Protein AF-0000000086707849 (afdb_homodimer)

Nearest PDB structures (foldseek):
  4z04-assembly1_A-2  TM=9.337E-01  e=4.305E-17  Brucella abortus 2308
  3ct8-assembly1_A-2  TM=7.618E-01  e=1.301E-07  Halalkalibacterium halodurans C-125
  3hnq-assembly1_A  TM=7.074E-01  e=3.081E-06  Salmonella enterica subsp. enterica serovar Typhimurium
  1ecs-assembly1_B  TM=6.605E-01  e=6.687E-06  Klebsiella pneumoniae
  1ewj-assembly3_F  TM=6.550E-01  e=1.196E-05  Klebsiella pneumoniae

Sequence (244 aa):
MFDHVEIRTAHFSASRHFYETVLRPLRIEPKWANEQEAGFGKMNGDKVAFLIAHDEAAPSGPCHLAFRAAHQSEVDAFYRAGIQAGFRCNGKPGLRKHYSPNYYAAFLFDPDGNNIEAVVYLMFDHVEIRTAHFSASRHFYETVLRPLRIEPKWANEQEAGFGKMNGDKVAFLIAHDEAAPSGPCHLAFRAAHQSEVDAFYRAGIQAGFRCNGKPGLRKHYSPNYYAAFLFDPDGNNIEAVVYL

Organism: NCBI:txid218936

Structure (mmCIF, N/CA/C/O backbone):
data_AF-0000000086707849-model_v1
#
loop_
_entity.id
_entity.type
_entity.pdbx_description
1 polymer 'VOC family protein'
#
loop_
_atom_site.group_PDB
_atom_site.id
_atom_site.type_symbol
_atom_site.label_atom_id
_atom_site.label_alt_id
_atom_site.label_comp_id
_atom_site.label_asym_id
_atom_site.label_entity_id
_atom_site.label_seq_id
_atom_site.pdbx_PDB_ins_code
_atom_site.Cartn_x
_atom_site.Cartn_y
_atom_site.Cartn_z
_atom_site.occupancy
_atom_site.B_iso_or_equiv
_atom_site.auth_seq_id
_atom_site.auth_comp_id
_atom_site.auth_asym_id
_atom_site.auth_atom_id
_atom_site.pdbx_PDB_model_num
ATOM 1 N N . MET A 1 1 ? -7.172 6.242 -4.594 1 94.38 1 MET A N 1
ATOM 2 C CA . MET A 1 1 ? -6.805 6.504 -3.203 1 94.38 1 MET A CA 1
ATOM 3 C C . MET A 1 1 ? -5.289 6.516 -3.035 1 94.38 1 MET A C 1
ATOM 5 O O . MET A 1 1 ? -4.703 7.555 -2.717 1 94.38 1 MET A O 1
ATOM 9 N N . PHE A 1 2 ? -4.582 5.477 -3.402 1 97.81 2 PHE A N 1
ATOM 10 C CA . PHE A 1 2 ? -3.129 5.441 -3.285 1 97.81 2 PHE A CA 1
ATOM 11 C C . PHE A 1 2 ? -2.471 6.02 -4.531 1 97.81 2 PHE A C 1
ATOM 13 O O . PHE A 1 2 ? -2.879 5.715 -5.656 1 97.81 2 PHE A O 1
ATOM 20 N N . ASP A 1 3 ? -1.548 6.918 -4.348 1 98.31 3 ASP A N 1
ATOM 21 C CA . ASP A 1 3 ? -0.675 7.305 -5.453 1 98.31 3 ASP A CA 1
ATOM 22 C C . ASP A 1 3 ? 0.409 6.254 -5.688 1 98.31 3 ASP A C 1
ATOM 24 O O . ASP A 1 3 ? 0.57 5.762 -6.805 1 98.31 3 ASP A O 1
ATOM 28 N N . HIS A 1 4 ? 1.159 5.965 -4.641 1 98.62 4 HIS A N 1
ATOM 29 C CA . HIS A 1 4 ? 2.139 4.887 -4.707 1 98.62 4 HIS A CA 1
ATOM 30 C C . HIS A 1 4 ? 2.396 4.289 -3.328 1 98.62 4 HIS A C 1
ATOM 32 O O . HIS A 1 4 ? 2.086 4.91 -2.309 1 98.62 4 HIS A O 1
ATOM 38 N N . VAL A 1 5 ? 2.885 3.061 -3.336 1 98.81 5 VAL A N 1
ATOM 39 C CA . VAL A 1 5 ? 3.281 2.309 -2.148 1 98.81 5 VAL A CA 1
ATOM 40 C C . VAL A 1 5 ? 4.707 1.792 -2.318 1 98.81 5 VAL A C 1
ATOM 42 O O . VAL A 1 5 ? 5.074 1.297 -3.387 1 98.81 5 VAL A O 1
ATOM 45 N N . GLU A 1 6 ? 5.496 1.947 -1.293 1 98.75 6 GLU A N 1
ATOM 46 C CA . GLU A 1 6 ? 6.852 1.408 -1.296 1 98.75 6 GLU A CA 1
ATOM 47 C C . GLU A 1 6 ? 7.105 0.545 -0.063 1 98.75 6 GLU A C 1
ATOM 49 O O . GLU A 1 6 ? 6.812 0.958 1.061 1 98.75 6 GLU A O 1
ATOM 54 N N . ILE A 1 7 ? 7.648 -0.584 -0.309 1 98.56 7 ILE A N 1
ATOM 55 C CA . ILE A 1 7 ? 8.07 -1.434 0.798 1 98.56 7 ILE A CA 1
ATOM 56 C C . ILE A 1 7 ? 9.578 -1.689 0.706 1 98.56 7 ILE A C 1
ATOM 58 O O . ILE A 1 7 ? 10.164 -1.562 -0.368 1 98.56 7 ILE A O 1
ATOM 62 N N . ARG A 1 8 ? 10.102 -2.027 1.805 1 98.12 8 ARG A N 1
ATOM 63 C CA . ARG A 1 8 ? 11.508 -2.389 1.888 1 98.12 8 ARG A CA 1
ATOM 64 C C . ARG A 1 8 ? 11.68 -3.9 1.985 1 98.12 8 ARG A C 1
ATOM 66 O O . ARG A 1 8 ? 10.867 -4.586 2.604 1 98.12 8 ARG A O 1
ATOM 73 N N . THR A 1 9 ? 12.727 -4.352 1.375 1 98.06 9 THR A N 1
ATOM 74 C CA . THR A 1 9 ? 12.93 -5.793 1.359 1 98.06 9 THR A CA 1
ATOM 75 C C . THR A 1 9 ? 14.367 -6.141 1.75 1 98.06 9 THR A C 1
ATOM 77 O O . THR A 1 9 ? 15.305 -5.441 1.365 1 98.06 9 THR A O 1
ATOM 80 N N . ALA A 1 10 ? 14.562 -7.203 2.494 1 97.62 10 ALA A N 1
ATOM 81 C CA . ALA A 1 10 ? 15.875 -7.723 2.859 1 97.62 10 ALA A CA 1
ATOM 82 C C . ALA A 1 10 ? 16.469 -8.555 1.723 1 97.62 10 ALA A C 1
ATOM 84 O O . ALA A 1 10 ? 17.688 -8.789 1.688 1 97.62 10 ALA A O 1
ATOM 85 N N . HIS A 1 11 ? 15.648 -9.023 0.782 1 97.25 11 HIS A N 1
ATOM 86 C CA . HIS A 1 11 ? 16.031 -9.922 -0.301 1 97.25 11 HIS A CA 1
ATOM 87 C C . HIS A 1 11 ? 15.703 -9.32 -1.662 1 97.25 11 HIS A C 1
ATOM 89 O O . HIS A 1 11 ? 14.93 -9.891 -2.43 1 97.25 11 HIS A O 1
ATOM 95 N N . PHE A 1 12 ? 16.484 -8.375 -1.965 1 98.19 12 PHE A N 1
ATOM 96 C CA . PHE A 1 12 ? 16.094 -7.5 -3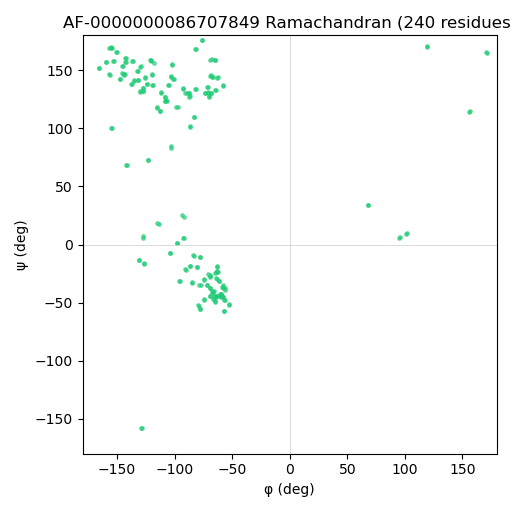.059 1 98.19 12 PHE A CA 1
ATOM 97 C C . PHE A 1 12 ? 16.047 -8.266 -4.375 1 98.19 12 PHE A C 1
ATOM 99 O O . PHE A 1 12 ? 15.055 -8.195 -5.105 1 98.19 12 PHE A O 1
ATOM 106 N N . SER A 1 13 ? 17.094 -8.992 -4.648 1 98.12 13 SER A N 1
ATOM 107 C CA . SER A 1 13 ? 17.125 -9.711 -5.922 1 98.12 13 SER A CA 1
ATOM 108 C C . SER A 1 13 ? 15.969 -10.695 -6.039 1 98.12 13 SER A C 1
ATOM 110 O O . SER A 1 13 ? 15.312 -10.766 -7.078 1 98.12 13 SER A O 1
ATOM 112 N N . ALA A 1 14 ? 15.688 -11.406 -5.004 1 98.25 14 ALA A N 1
ATOM 113 C CA . ALA A 1 14 ? 14.586 -12.375 -4.988 1 98.25 14 ALA A CA 1
ATOM 114 C C . ALA A 1 14 ? 13.242 -11.664 -5.078 1 98.25 14 ALA A C 1
ATOM 116 O O . ALA A 1 14 ? 12.328 -12.133 -5.77 1 98.25 14 ALA A O 1
ATOM 117 N N . SER A 1 15 ? 13.133 -10.586 -4.359 1 98.62 15 SER A N 1
ATOM 118 C CA . SER A 1 15 ? 11.898 -9.82 -4.379 1 98.62 15 SER A CA 1
ATOM 119 C C . SER A 1 15 ? 11.633 -9.227 -5.758 1 98.62 15 SER A C 1
ATOM 121 O O . SER A 1 15 ? 10.508 -9.25 -6.25 1 98.62 15 SER A O 1
ATOM 123 N N . ARG A 1 16 ? 12.688 -8.672 -6.309 1 98.69 16 ARG A N 1
ATOM 124 C CA . ARG A 1 16 ? 12.531 -8.141 -7.66 1 98.69 16 ARG A CA 1
ATOM 125 C C . ARG A 1 16 ? 12.039 -9.219 -8.617 1 98.69 16 ARG A C 1
ATOM 127 O O . ARG A 1 16 ? 11.102 -8.992 -9.383 1 98.69 16 ARG A O 1
ATOM 134 N N . HIS A 1 17 ? 12.68 -10.359 -8.555 1 98.75 17 HIS A N 1
ATOM 135 C CA . HIS A 1 17 ? 12.266 -11.469 -9.398 1 98.75 17 HIS A CA 1
ATOM 136 C C . HIS A 1 17 ? 10.82 -11.867 -9.117 1 98.75 17 HIS A C 1
ATOM 138 O O . HIS A 1 17 ? 10.039 -12.109 -10.047 1 98.75 17 HIS A O 1
ATOM 144 N N . PHE A 1 18 ? 10.438 -11.922 -7.906 1 98.94 18 PHE A N 1
ATOM 145 C CA . PHE A 1 18 ? 9.078 -12.25 -7.496 1 98.94 18 PHE A CA 1
ATOM 146 C C . PHE A 1 18 ? 8.07 -11.297 -8.125 1 98.94 18 PHE A C 1
ATOM 148 O O . PHE A 1 18 ? 7.156 -11.727 -8.828 1 98.94 18 PHE A O 1
ATOM 155 N N . TYR A 1 19 ? 8.234 -10.047 -7.887 1 98.94 19 TYR A N 1
ATOM 156 C CA . TYR A 1 19 ? 7.238 -9.07 -8.305 1 98.94 19 TYR A CA 1
ATOM 157 C C . TYR A 1 19 ? 7.211 -8.938 -9.828 1 98.94 19 TYR A C 1
ATOM 159 O O . TYR A 1 19 ? 6.145 -8.781 -10.422 1 98.94 19 TYR A O 1
ATOM 167 N N . GLU A 1 20 ? 8.406 -9.008 -10.453 1 98.81 20 GLU A N 1
ATOM 168 C CA . GLU A 1 20 ? 8.422 -9.008 -11.914 1 98.81 20 GLU A CA 1
ATOM 169 C C . GLU A 1 20 ? 7.609 -10.18 -12.477 1 98.81 20 GLU A C 1
ATOM 171 O O . GLU A 1 20 ? 6.945 -10.047 -13.5 1 98.81 20 GLU A O 1
ATOM 176 N N . THR A 1 21 ? 7.703 -11.289 -11.789 1 98.88 21 THR A N 1
ATOM 177 C CA . THR A 1 21 ? 7.066 -12.523 -12.242 1 98.88 21 THR A CA 1
ATOM 178 C C . THR A 1 21 ? 5.555 -12.461 -12.031 1 98.88 21 THR A C 1
ATOM 180 O O . THR A 1 21 ? 4.781 -12.672 -12.961 1 98.88 21 THR A O 1
ATOM 183 N N . VAL A 1 22 ? 5.141 -12.07 -10.891 1 98.94 22 VAL A N 1
ATOM 184 C CA . VAL A 1 22 ? 3.746 -12.305 -10.531 1 98.94 22 VAL A CA 1
ATOM 185 C C . VAL A 1 22 ? 2.898 -11.109 -10.969 1 98.94 22 VAL A C 1
ATOM 187 O O . VAL A 1 22 ? 1.685 -11.234 -11.141 1 98.94 22 VAL A O 1
ATOM 190 N N . LEU A 1 23 ? 3.496 -9.938 -11.164 1 98.88 23 LEU A N 1
ATOM 191 C CA . LEU A 1 23 ? 2.717 -8.758 -11.523 1 98.88 23 LEU A CA 1
ATOM 192 C C . LEU A 1 23 ? 2.51 -8.68 -13.031 1 98.88 23 LEU A C 1
ATOM 194 O O . LEU A 1 23 ? 1.591 -8.008 -13.508 1 98.88 23 LEU A O 1
ATOM 198 N N . ARG A 1 24 ? 3.34 -9.398 -13.766 1 98.62 24 ARG A N 1
ATOM 199 C CA . ARG A 1 24 ? 3.256 -9.344 -15.227 1 98.62 24 ARG A CA 1
ATOM 200 C C . ARG A 1 24 ? 1.878 -9.781 -15.711 1 98.62 24 ARG A C 1
ATOM 202 O O . ARG A 1 24 ? 1.254 -9.086 -16.516 1 98.62 24 ARG A O 1
ATOM 209 N N . PRO A 1 25 ? 1.297 -10.867 -15.188 1 98.81 25 PRO A N 1
ATOM 210 C CA . PRO A 1 25 ? -0.035 -11.273 -15.633 1 98.81 25 PRO A CA 1
ATOM 211 C C . PRO A 1 25 ? -1.112 -10.242 -15.312 1 98.81 25 PRO A C 1
ATOM 213 O O . PRO A 1 25 ? -2.207 -10.289 -15.883 1 98.81 25 PRO A O 1
ATOM 216 N N . LEU A 1 26 ? -0.834 -9.367 -14.406 1 98.62 26 LEU A N 1
ATOM 217 C CA . LEU A 1 26 ? -1.773 -8.32 -14.023 1 98.62 26 LEU A CA 1
ATOM 218 C C . LEU A 1 26 ? -1.531 -7.051 -14.828 1 98.62 26 LEU A C 1
ATOM 220 O O . LEU A 1 26 ? -2.07 -5.992 -14.492 1 98.62 26 LEU A O 1
ATOM 224 N N . ARG A 1 27 ? -0.645 -7.16 -15.75 1 98.06 27 ARG A N 1
ATOM 225 C CA . ARG A 1 27 ? -0.297 -6.066 -16.641 1 98.06 27 ARG A CA 1
ATOM 226 C C . ARG A 1 27 ? 0.407 -4.941 -15.898 1 98.06 27 ARG A C 1
ATOM 228 O O . ARG A 1 27 ? 0.182 -3.764 -16.172 1 98.06 27 ARG A O 1
ATOM 235 N N . ILE A 1 28 ? 1.155 -5.293 -14.93 1 98.56 28 ILE A N 1
ATOM 236 C CA . ILE A 1 28 ? 2.062 -4.426 -14.188 1 98.56 28 ILE A CA 1
ATOM 237 C C . ILE A 1 28 ? 3.508 -4.816 -14.477 1 98.56 28 ILE A C 1
ATOM 239 O O . ILE A 1 28 ? 3.859 -6 -14.43 1 98.56 28 ILE A O 1
ATOM 243 N N . GLU A 1 29 ? 4.27 -3.844 -14.805 1 98.25 29 GLU A N 1
ATOM 244 C CA . GLU A 1 29 ? 5.629 -4.16 -15.234 1 98.25 29 GLU A CA 1
ATOM 245 C C . GLU A 1 29 ? 6.641 -3.215 -14.594 1 98.25 29 GLU A C 1
ATOM 247 O O . GLU A 1 29 ? 6.285 -2.127 -14.141 1 98.25 29 GLU A O 1
ATOM 252 N N . PRO A 1 30 ? 7.898 -3.635 -14.523 1 97.81 30 PRO A N 1
ATOM 253 C CA . PRO A 1 30 ? 8.922 -2.695 -14.062 1 97.81 30 PRO A CA 1
ATOM 254 C C . PRO A 1 30 ? 9.109 -1.511 -15.008 1 97.81 30 PRO A C 1
ATOM 256 O O . PRO A 1 30 ? 9.227 -1.697 -16.219 1 97.81 30 PRO A O 1
ATOM 259 N N . LYS A 1 31 ? 9.148 -0.353 -14.445 1 98.38 31 LYS A N 1
ATOM 260 C CA . LYS A 1 31 ? 9.406 0.854 -15.227 1 98.38 31 LYS A CA 1
ATOM 261 C C . LYS A 1 31 ? 10.891 1.229 -15.18 1 98.38 31 LYS A C 1
ATOM 263 O O . LYS A 1 31 ? 11.414 1.815 -16.125 1 98.38 31 LYS A O 1
ATOM 268 N N . TRP A 1 32 ? 11.508 0.911 -14.078 1 97.56 32 TRP A N 1
ATOM 269 C CA . TRP A 1 32 ? 12.945 1.065 -13.867 1 97.56 32 TRP A CA 1
ATOM 270 C C . TRP A 1 32 ? 13.43 0.171 -12.734 1 97.56 32 TRP A C 1
ATOM 272 O O . TRP A 1 32 ? 12.633 -0.279 -11.90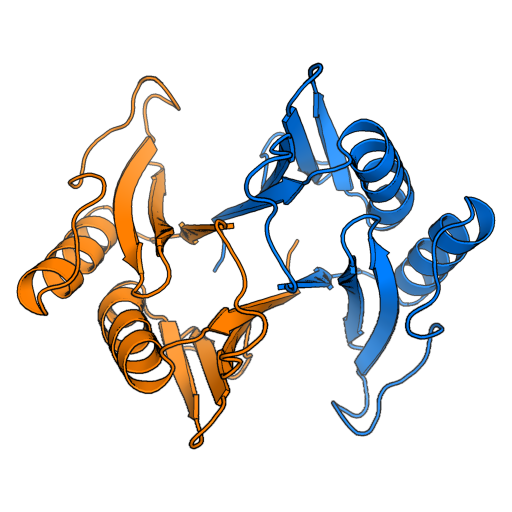6 1 97.56 32 TRP A O 1
ATOM 282 N N . ALA A 1 33 ? 14.719 -0.111 -12.797 1 97.81 33 ALA A N 1
ATOM 283 C CA . ALA A 1 33 ? 15.352 -0.833 -11.695 1 97.81 33 ALA A CA 1
ATOM 284 C C . ALA A 1 33 ? 16.859 -0.562 -11.656 1 97.81 33 ALA A C 1
ATOM 286 O O . ALA A 1 33 ? 17.469 -0.291 -12.688 1 97.81 33 ALA A O 1
ATOM 287 N N . ASN A 1 34 ? 17.312 -0.533 -10.484 1 97.69 34 ASN A N 1
ATOM 288 C CA . ASN A 1 34 ? 18.75 -0.6 -10.258 1 97.69 34 ASN A CA 1
ATOM 289 C C . ASN A 1 34 ? 19.109 -1.694 -9.258 1 97.69 34 ASN A C 1
ATOM 291 O O . ASN A 1 34 ? 18.359 -2.668 -9.102 1 97.69 34 ASN A O 1
ATOM 295 N N . GLU A 1 35 ? 20.203 -1.609 -8.656 1 97 35 GLU A N 1
ATOM 296 C CA . GLU A 1 35 ? 20.672 -2.705 -7.812 1 97 35 GLU A CA 1
ATOM 297 C C . GLU A 1 35 ? 19.969 -2.711 -6.461 1 97 35 GLU A C 1
ATOM 299 O O . GLU A 1 35 ? 20.031 -3.699 -5.727 1 97 35 GLU A O 1
ATOM 304 N N . GLN A 1 36 ? 19.219 -1.573 -6.195 1 97.88 36 GLN A N 1
ATOM 305 C CA . GLN A 1 36 ? 18.719 -1.452 -4.832 1 97.88 36 GLN A CA 1
ATOM 306 C C . GLN A 1 36 ? 17.234 -1.112 -4.82 1 97.88 36 GLN A C 1
ATOM 308 O O . GLN A 1 36 ? 16.578 -1.173 -3.773 1 97.88 36 GLN A O 1
ATOM 313 N N . GLU A 1 37 ? 16.766 -0.729 -6 1 98.56 37 GLU A N 1
ATOM 314 C CA . GLU A 1 37 ? 15.375 -0.277 -6.062 1 98.56 37 GLU A CA 1
ATOM 315 C C . GLU A 1 37 ? 14.727 -0.67 -7.391 1 98.56 37 GLU A C 1
ATOM 317 O O . GLU A 1 37 ? 15.422 -0.858 -8.391 1 98.56 37 GLU A O 1
ATOM 322 N N . ALA A 1 38 ? 13.484 -0.805 -7.348 1 98.75 38 ALA A N 1
ATOM 323 C CA . ALA A 1 38 ? 12.695 -1.044 -8.555 1 98.75 38 ALA A CA 1
ATOM 324 C C . ALA A 1 38 ? 11.312 -0.41 -8.445 1 98.75 38 ALA A C 1
ATOM 326 O O . ALA A 1 38 ? 10.719 -0.385 -7.367 1 98.75 38 ALA A O 1
ATOM 327 N N . GLY A 1 39 ? 10.867 0.097 -9.516 1 98.75 39 GLY A N 1
ATOM 328 C CA . GLY A 1 39 ? 9.539 0.686 -9.609 1 98.75 39 GLY A CA 1
ATOM 329 C C . GLY A 1 39 ? 8.648 -0.006 -10.633 1 98.75 39 GLY A C 1
ATOM 330 O O . GLY A 1 39 ? 9.102 -0.35 -11.727 1 98.75 39 GLY A O 1
ATOM 331 N N . PHE A 1 40 ? 7.395 -0.21 -10.234 1 98.81 40 PHE A N 1
ATOM 332 C CA . PHE A 1 40 ? 6.434 -0.92 -11.07 1 98.81 40 PHE A CA 1
ATOM 333 C C . PHE A 1 40 ? 5.242 -0.03 -11.406 1 98.81 40 PHE A C 1
ATOM 335 O O . PHE A 1 40 ? 4.84 0.803 -10.586 1 98.81 40 PHE A O 1
ATOM 342 N N . GLY A 1 41 ? 4.715 -0.223 -12.586 1 98.5 41 GLY A N 1
ATOM 343 C CA . GLY A 1 41 ? 3.537 0.496 -13.047 1 98.5 41 GLY A CA 1
ATOM 344 C C . GLY A 1 41 ? 2.76 -0.252 -14.117 1 98.5 41 GLY A C 1
ATOM 345 O O . GLY A 1 41 ? 3.225 -1.273 -14.625 1 98.5 41 GLY A O 1
ATOM 346 N N . LYS A 1 42 ? 1.602 0.267 -14.391 1 97.88 42 LYS A N 1
ATOM 347 C CA . LYS A 1 42 ? 0.757 -0.341 -15.414 1 97.88 42 LYS A CA 1
ATOM 348 C C . LYS A 1 42 ? 1.425 -0.281 -16.781 1 97.88 42 LYS A C 1
ATOM 350 O O . LYS A 1 42 ? 2.09 0.703 -17.125 1 97.88 42 LYS A O 1
ATOM 355 N N . MET A 1 43 ? 1.258 -1.298 -17.594 1 95.19 43 MET A N 1
ATOM 356 C CA . MET A 1 43 ? 1.861 -1.424 -18.906 1 95.19 43 MET A CA 1
ATOM 357 C C . MET A 1 43 ? 1.466 -0.251 -19.812 1 95.19 43 MET A C 1
ATOM 359 O O . MET A 1 43 ? 2.279 0.236 -20.594 1 95.19 43 MET A O 1
ATOM 363 N N . ASN A 1 44 ? 0.294 0.282 -19.719 1 89.69 44 ASN A N 1
ATOM 364 C CA . ASN A 1 44 ? -0.16 1.336 -20.625 1 89.69 44 ASN A CA 1
ATOM 365 C C . ASN A 1 44 ? 0.11 2.723 -20.047 1 89.69 44 ASN A C 1
ATOM 367 O O . ASN A 1 44 ? -0.483 3.709 -20.484 1 89.69 44 ASN A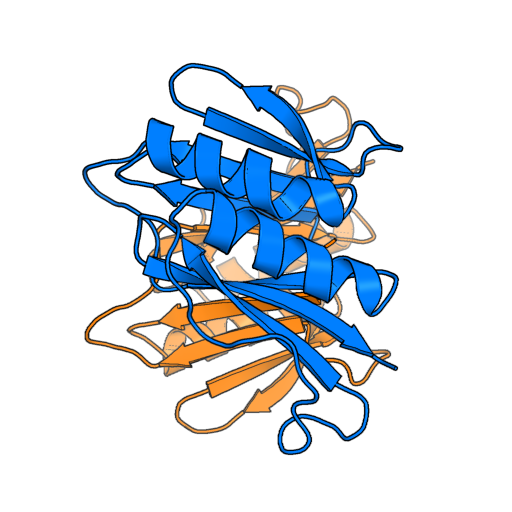 O 1
ATOM 371 N N . GLY A 1 45 ? 1.082 2.865 -19.172 1 90.19 45 GLY A N 1
ATOM 372 C CA . GLY A 1 45 ? 1.411 4.148 -18.562 1 90.19 45 GLY A CA 1
ATOM 373 C C . GLY A 1 45 ? 2.834 4.215 -18.047 1 90.19 45 GLY A C 1
ATOM 374 O O . GLY A 1 45 ? 3.535 3.201 -18 1 90.19 45 GLY A O 1
ATOM 375 N N . ASP A 1 46 ? 3.254 5.383 -17.688 1 90.88 46 ASP A N 1
ATOM 376 C CA . ASP A 1 46 ? 4.621 5.598 -17.219 1 90.88 46 ASP A CA 1
ATOM 377 C C . ASP A 1 46 ? 4.664 5.758 -15.711 1 90.88 46 ASP A C 1
ATOM 379 O O . ASP A 1 46 ? 5.738 5.746 -15.109 1 90.88 46 ASP A O 1
ATOM 383 N N . LYS A 1 47 ? 3.59 5.82 -15.18 1 94.56 47 LYS A N 1
ATOM 384 C CA . LYS A 1 47 ? 3.527 6.125 -13.758 1 94.56 47 LYS A CA 1
ATOM 385 C C . LYS A 1 47 ? 3.963 4.926 -12.914 1 94.56 47 LYS A C 1
ATOM 387 O O . LYS A 1 47 ? 3.488 3.807 -13.133 1 94.56 47 LYS A O 1
ATOM 392 N N . VAL A 1 48 ? 4.859 5.172 -11.984 1 97.62 48 VAL A N 1
ATOM 393 C CA . VAL A 1 48 ? 5.238 4.195 -10.977 1 97.62 48 VAL A CA 1
ATOM 394 C C . VAL A 1 48 ? 4.289 4.289 -9.781 1 97.62 48 VAL A C 1
ATOM 396 O O . VAL A 1 48 ? 4.082 5.375 -9.234 1 97.62 48 VAL A O 1
ATOM 399 N N . ALA A 1 49 ? 3.748 3.156 -9.414 1 98.25 49 ALA A N 1
ATOM 400 C CA . ALA A 1 49 ? 2.783 3.182 -8.32 1 98.25 49 ALA A CA 1
ATOM 401 C C . ALA A 1 49 ? 3.17 2.189 -7.227 1 98.25 49 ALA A C 1
ATOM 403 O O . ALA A 1 49 ? 2.617 2.227 -6.125 1 98.25 49 ALA A O 1
ATOM 404 N N . PHE A 1 50 ? 4.043 1.238 -7.492 1 98.88 50 PHE A N 1
ATOM 405 C CA . PHE A 1 50 ? 4.57 0.296 -6.512 1 98.88 50 PHE A CA 1
ATOM 406 C C . PHE A 1 50 ? 6.09 0.245 -6.574 1 98.88 50 PHE A C 1
ATOM 408 O O . PHE A 1 50 ? 6.668 0.141 -7.656 1 98.88 50 PHE A O 1
ATOM 415 N N . LEU A 1 51 ? 6.719 0.349 -5.418 1 98.81 51 LEU A N 1
ATOM 416 C CA . LEU A 1 51 ? 8.18 0.335 -5.375 1 98.81 51 LEU A CA 1
ATOM 417 C C . LEU A 1 51 ? 8.68 -0.631 -4.305 1 98.81 51 LEU A C 1
ATOM 419 O O . LEU A 1 51 ? 8.039 -0.797 -3.264 1 98.81 51 LEU A O 1
ATOM 423 N N . ILE A 1 52 ? 9.797 -1.179 -4.57 1 98.75 52 ILE A N 1
ATOM 424 C CA . ILE A 1 52 ? 10.539 -1.933 -3.564 1 98.75 52 ILE A CA 1
ATOM 425 C C . ILE A 1 52 ? 11.953 -1.378 -3.441 1 98.75 52 ILE A C 1
ATOM 427 O O . ILE A 1 52 ? 12.547 -0.933 -4.43 1 98.75 52 ILE A O 1
ATOM 431 N N . ALA A 1 53 ? 12.438 -1.365 -2.303 1 98.56 53 ALA A N 1
ATOM 432 C CA . ALA A 1 53 ? 13.797 -0.903 -2.031 1 98.56 53 ALA A CA 1
ATOM 433 C C . ALA A 1 53 ? 14.523 -1.857 -1.089 1 98.56 53 ALA A C 1
ATOM 435 O O . ALA A 1 53 ? 13.938 -2.361 -0.13 1 98.56 53 ALA A O 1
ATOM 436 N N . HIS A 1 54 ? 15.766 -2.061 -1.354 1 98.31 54 HIS A N 1
ATOM 437 C CA . HIS A 1 54 ? 16.594 -2.926 -0.524 1 98.31 54 HIS A CA 1
ATOM 438 C C . HIS A 1 54 ? 16.859 -2.291 0.836 1 98.31 54 HIS A C 1
ATOM 440 O O . HIS A 1 54 ? 17.312 -1.144 0.915 1 98.31 54 HIS A O 1
ATOM 446 N N . ASP A 1 55 ? 16.578 -3.041 1.839 1 97.69 55 ASP A N 1
ATOM 447 C CA . ASP A 1 55 ? 16.953 -2.688 3.205 1 97.69 55 ASP A CA 1
ATOM 448 C C . ASP A 1 55 ? 17.078 -3.932 4.082 1 97.69 55 ASP A C 1
ATOM 450 O O . ASP A 1 55 ? 16.078 -4.422 4.617 1 97.69 55 ASP A O 1
ATOM 454 N N . GLU A 1 56 ? 18.219 -4.371 4.297 1 94.12 56 GLU A N 1
ATOM 455 C CA . GLU A 1 56 ? 18.422 -5.59 5.066 1 94.12 56 GLU A CA 1
ATOM 456 C C . GLU A 1 56 ? 18.188 -5.355 6.555 1 94.12 56 GLU A C 1
ATOM 458 O O . GLU A 1 56 ? 17.75 -6.262 7.273 1 94.12 56 GLU A O 1
ATOM 463 N N . ALA A 1 57 ? 18.438 -4.184 6.992 1 94.25 57 ALA A N 1
ATOM 464 C CA . ALA A 1 57 ? 18.391 -3.848 8.414 1 94.25 57 ALA A CA 1
ATOM 465 C C . ALA A 1 57 ? 16.938 -3.654 8.875 1 94.25 57 ALA A C 1
ATOM 467 O O . ALA A 1 57 ? 16.594 -4.016 10 1 94.25 57 ALA A O 1
ATOM 468 N N . ALA A 1 58 ? 16.109 -3.109 7.973 1 92.81 58 ALA A N 1
ATOM 469 C CA . ALA A 1 58 ? 14.742 -2.811 8.367 1 92.81 58 ALA A CA 1
ATOM 470 C C . ALA A 1 58 ? 13.766 -3.107 7.227 1 92.81 58 ALA A C 1
ATOM 472 O O . ALA A 1 58 ? 13.156 -2.195 6.676 1 92.81 58 ALA A O 1
ATOM 473 N N . PRO A 1 59 ? 13.609 -4.348 6.922 1 93.94 59 PRO A N 1
ATOM 474 C CA . PRO A 1 59 ? 12.609 -4.672 5.906 1 93.94 59 PRO A CA 1
ATOM 475 C C . PRO A 1 59 ? 11.18 -4.422 6.387 1 93.94 59 PRO A C 1
ATOM 477 O O . PRO A 1 59 ? 10.898 -4.551 7.578 1 93.94 59 PRO A O 1
ATOM 480 N N . SER A 1 60 ? 10.445 -4.016 5.422 1 92.88 60 SER A N 1
ATOM 481 C CA . SER A 1 60 ? 9.023 -3.883 5.73 1 92.88 60 SER A CA 1
ATOM 482 C C . SER A 1 60 ? 8.375 -5.246 5.949 1 92.88 60 SER A C 1
ATOM 484 O O . SER A 1 60 ? 8.891 -6.266 5.484 1 92.88 60 SER A O 1
ATOM 486 N N . GLY A 1 61 ? 7.121 -5.16 6.73 1 86.06 61 GLY A N 1
ATOM 487 C CA . GLY A 1 61 ? 6.273 -6.336 6.848 1 86.06 61 GLY A CA 1
ATOM 488 C C . GLY A 1 61 ? 6.094 -6.801 8.281 1 86.06 61 GLY A C 1
ATOM 489 O O . GLY A 1 61 ? 6.797 -6.336 9.18 1 86.06 61 GLY A O 1
ATOM 490 N N . PRO A 1 62 ? 5.23 -7.688 8.391 1 93.12 62 PRO A N 1
ATOM 491 C CA . PRO A 1 62 ? 4.371 -8.242 7.34 1 93.12 62 PRO A CA 1
ATOM 492 C C . PRO A 1 62 ? 3.301 -7.254 6.875 1 93.12 62 PRO A C 1
ATOM 494 O O . PRO A 1 62 ? 2.668 -6.59 7.699 1 93.12 62 PRO A O 1
ATOM 497 N N . CYS A 1 63 ? 3.125 -7.043 5.613 1 96.62 63 CYS A N 1
ATOM 498 C CA . CYS A 1 63 ? 2.031 -6.27 5.035 1 96.62 63 CYS A CA 1
ATOM 499 C C . CYS A 1 63 ? 1.214 -7.125 4.07 1 96.62 63 CYS A C 1
ATOM 501 O O . CYS A 1 63 ? 1.623 -8.227 3.715 1 96.62 63 CYS A O 1
ATOM 503 N N . HIS A 1 64 ? 0.034 -6.699 3.854 1 98.56 64 HIS A N 1
ATOM 504 C CA . HIS A 1 64 ? -0.86 -7.293 2.865 1 98.56 64 HIS A CA 1
ATOM 505 C C . HIS A 1 64 ? -1.128 -6.328 1.715 1 98.56 64 HIS A C 1
ATOM 507 O O . HIS A 1 64 ? -1.682 -5.246 1.922 1 98.56 64 HIS A O 1
ATOM 513 N N . LEU A 1 65 ? -0.684 -6.688 0.515 1 98.81 65 LEU A N 1
ATOM 514 C CA . LEU A 1 65 ? -0.903 -5.898 -0.69 1 98.81 65 LEU A CA 1
ATOM 515 C C . LEU A 1 65 ? -1.772 -6.656 -1.688 1 98.81 65 LEU A C 1
ATOM 517 O O . LEU A 1 65 ? -1.403 -7.742 -2.139 1 98.81 65 LEU A O 1
ATOM 521 N N . ALA A 1 66 ? -2.887 -6.094 -1.965 1 98.94 66 ALA A N 1
ATOM 522 C CA . ALA A 1 66 ? -3.803 -6.695 -2.93 1 98.94 66 ALA A CA 1
ATOM 523 C C . ALA A 1 66 ? -3.842 -5.891 -4.227 1 98.94 66 ALA A C 1
ATOM 525 O O . ALA A 1 66 ? -4.141 -4.691 -4.211 1 98.94 66 ALA A O 1
ATOM 526 N N . PHE A 1 67 ? -3.547 -6.547 -5.309 1 98.94 67 PHE A N 1
ATOM 527 C CA . PHE A 1 67 ? -3.6 -5.945 -6.637 1 98.94 67 PHE A CA 1
ATOM 528 C C . PHE A 1 67 ? -4.875 -6.355 -7.367 1 98.94 67 PHE A C 1
ATOM 530 O O . PHE A 1 67 ? -5.297 -7.512 -7.285 1 98.94 67 PHE A O 1
ATOM 537 N N . ARG A 1 68 ? -5.426 -5.449 -8.094 1 98.44 68 ARG A N 1
ATOM 538 C CA . ARG A 1 68 ? -6.652 -5.707 -8.836 1 98.44 68 ARG A CA 1
ATOM 539 C C . ARG A 1 68 ? -6.359 -6.414 -10.156 1 98.44 68 ARG A C 1
ATOM 541 O O . ARG A 1 68 ? -5.449 -6.023 -10.883 1 98.44 68 ARG A O 1
ATOM 548 N N . ALA A 1 69 ? -7.102 -7.398 -10.422 1 98.62 69 ALA A N 1
ATOM 549 C CA . ALA A 1 69 ? -7.113 -8.039 -11.734 1 98.62 69 ALA A CA 1
ATOM 550 C C . ALA A 1 69 ? -8.336 -7.613 -12.547 1 98.62 69 ALA A C 1
ATOM 552 O O . ALA A 1 69 ? -9.352 -7.203 -11.977 1 98.62 69 ALA A O 1
ATOM 553 N N . ALA A 1 70 ? -8.219 -7.695 -13.836 1 97.5 70 ALA A N 1
ATOM 554 C CA . ALA A 1 70 ? -9.336 -7.352 -14.711 1 97.5 70 ALA A CA 1
ATOM 555 C C . ALA A 1 70 ? -10.273 -8.539 -14.898 1 97.5 70 ALA A C 1
ATOM 557 O O . ALA A 1 70 ? -11.477 -8.367 -15.094 1 97.5 70 ALA A O 1
ATOM 558 N N . HIS A 1 71 ? -9.695 -9.711 -14.883 1 97.81 71 HIS A N 1
ATOM 559 C CA . HIS A 1 71 ? -10.453 -10.938 -15.109 1 97.81 71 HIS A CA 1
ATOM 560 C C . HIS A 1 71 ? -9.953 -12.07 -14.219 1 97.81 71 HIS A C 1
ATOM 562 O O . HIS A 1 71 ? -8.82 -12.031 -13.734 1 97.81 71 HIS A O 1
ATOM 568 N N . GLN A 1 72 ? -10.859 -13.008 -14.117 1 98.38 72 GLN A N 1
ATOM 569 C CA . GLN A 1 72 ? -10.539 -14.195 -13.328 1 98.38 72 GLN A CA 1
ATOM 570 C C . GLN A 1 72 ? -9.273 -14.875 -13.844 1 98.38 72 GLN A C 1
ATOM 572 O O . GLN A 1 72 ? -8.469 -15.375 -13.055 1 98.38 72 GLN A O 1
ATOM 577 N N . SER A 1 73 ? -9.117 -14.883 -15.07 1 98.75 73 SER A N 1
ATOM 578 C CA . SER A 1 73 ? -7.977 -15.555 -15.688 1 98.75 73 SER A CA 1
ATOM 579 C C . SER A 1 73 ? -6.66 -14.906 -15.281 1 98.75 73 SER A C 1
ATOM 581 O O . SER A 1 73 ? -5.629 -15.57 -15.211 1 98.75 73 SER A O 1
ATOM 583 N N . GLU A 1 74 ? -6.637 -13.617 -14.984 1 98.88 74 GLU A N 1
ATOM 584 C CA . GLU A 1 74 ? -5.43 -12.922 -14.555 1 98.88 74 GLU A CA 1
ATOM 585 C C . GLU A 1 74 ? -5.039 -13.328 -13.141 1 98.88 74 GLU A C 1
ATOM 587 O O . GLU A 1 74 ? -3.852 -13.391 -12.812 1 98.88 74 GLU A O 1
ATOM 592 N N . VAL A 1 75 ? -6.059 -13.578 -12.32 1 98.94 75 VAL A N 1
ATOM 593 C CA . VAL A 1 75 ? -5.789 -14.07 -10.977 1 98.94 75 VAL A CA 1
ATOM 594 C C . VAL A 1 75 ? -5.125 -15.445 -11.055 1 98.94 75 VAL A C 1
ATOM 596 O O . VAL A 1 75 ? -4.133 -15.703 -10.367 1 98.94 75 VAL A O 1
ATOM 599 N N . ASP A 1 76 ? -5.691 -16.297 -11.938 1 98.94 76 ASP A N 1
ATOM 600 C CA . ASP A 1 76 ? -5.109 -17.625 -12.133 1 98.94 76 ASP A CA 1
ATOM 601 C C . ASP A 1 76 ? -3.672 -17.516 -12.633 1 98.94 76 ASP A C 1
ATOM 603 O O . ASP A 1 76 ? -2.797 -18.266 -12.18 1 98.94 76 ASP A O 1
ATOM 607 N N . ALA A 1 77 ? -3.461 -16.656 -13.555 1 98.94 77 ALA A N 1
ATOM 608 C CA . ALA A 1 77 ? -2.141 -16.484 -14.156 1 98.94 77 ALA A CA 1
ATOM 609 C C . ALA A 1 77 ? -1.137 -15.945 -13.141 1 98.94 77 ALA A C 1
ATOM 611 O O . ALA A 1 77 ? 0.03 -16.344 -13.141 1 98.94 77 ALA A O 1
ATOM 612 N N . PHE A 1 78 ? -1.512 -15.039 -12.312 1 98.94 78 PHE A N 1
ATOM 613 C CA . PHE A 1 78 ? -0.716 -14.531 -11.203 1 98.94 78 PHE A CA 1
ATOM 614 C C . PHE A 1 78 ? -0.217 -15.68 -10.328 1 98.94 78 PHE A C 1
ATOM 616 O O . PHE A 1 78 ? 0.983 -15.789 -10.062 1 98.94 78 PHE A O 1
ATOM 623 N N . TYR A 1 79 ? -1.138 -16.484 -9.945 1 98.94 79 TYR A N 1
ATOM 624 C CA . TYR A 1 79 ? -0.82 -17.594 -9.062 1 98.94 79 TYR A CA 1
ATOM 625 C C . TYR A 1 79 ? 0.084 -18.609 -9.758 1 98.94 79 TYR A C 1
ATOM 627 O O . TYR A 1 79 ? 1.1 -19.016 -9.195 1 98.94 79 TYR A O 1
ATOM 635 N N . ARG A 1 80 ? -0.253 -18.969 -10.938 1 98.94 80 ARG A N 1
ATOM 636 C CA . ARG A 1 80 ? 0.514 -19.938 -11.703 1 98.94 80 ARG A CA 1
ATOM 637 C C . ARG A 1 80 ? 1.947 -19.469 -11.914 1 98.94 80 ARG A C 1
ATOM 639 O O . ARG A 1 80 ? 2.893 -20.234 -11.766 1 98.94 80 ARG A O 1
ATOM 646 N N . ALA A 1 81 ? 2.125 -18.25 -12.273 1 98.94 81 ALA A N 1
ATOM 647 C CA . ALA A 1 81 ? 3.459 -17.688 -12.484 1 98.94 81 ALA A CA 1
ATOM 648 C C . ALA A 1 81 ? 4.312 -17.812 -11.227 1 98.94 81 ALA A C 1
ATOM 650 O O . ALA A 1 81 ? 5.488 -18.188 -11.305 1 98.94 81 ALA A O 1
ATOM 651 N N . GLY A 1 82 ? 3.715 -17.484 -10.086 1 98.81 82 GLY A N 1
ATOM 652 C CA . GLY A 1 82 ? 4.441 -17.562 -8.828 1 98.81 82 GLY A CA 1
ATOM 653 C C . GLY A 1 82 ? 4.852 -18.984 -8.469 1 98.81 82 GLY A C 1
ATOM 654 O O . GLY A 1 82 ? 6.008 -19.234 -8.133 1 98.81 82 GLY A O 1
ATOM 655 N N . ILE A 1 83 ? 3.904 -19.844 -8.656 1 98.88 83 ILE A N 1
ATOM 656 C CA . ILE A 1 83 ? 4.148 -21.234 -8.281 1 98.88 83 ILE A CA 1
ATOM 657 C C . ILE A 1 83 ? 5.18 -21.859 -9.219 1 98.88 83 ILE A C 1
ATOM 659 O O . ILE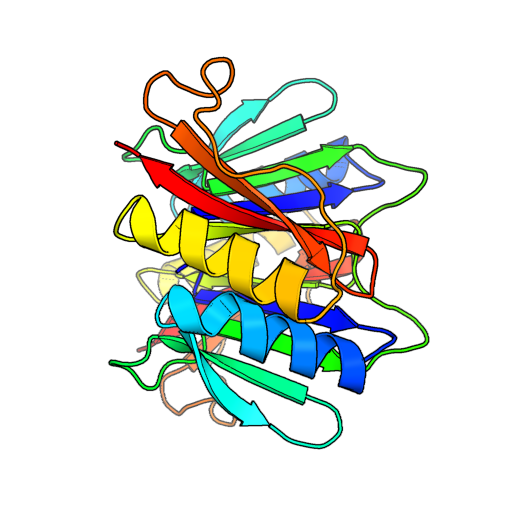 A 1 83 ? 6.098 -22.547 -8.781 1 98.88 83 ILE A O 1
ATOM 663 N N . GLN A 1 84 ? 5.02 -21.609 -10.43 1 98.75 84 GLN A N 1
ATOM 664 C CA . GLN A 1 84 ? 5.953 -22.141 -11.422 1 98.75 84 GLN A CA 1
ATOM 665 C C . GLN A 1 84 ? 7.367 -21.609 -11.18 1 98.75 84 GLN A C 1
ATOM 667 O O . GLN A 1 84 ? 8.344 -22.312 -11.43 1 98.75 84 GLN A O 1
ATOM 672 N N . ALA A 1 85 ? 7.512 -20.453 -10.68 1 98.5 85 ALA A N 1
ATOM 673 C CA . ALA A 1 85 ? 8.812 -19.844 -10.414 1 98.5 85 ALA A CA 1
ATOM 674 C C . ALA A 1 85 ? 9.359 -20.297 -9.062 1 98.5 85 ALA A C 1
ATOM 676 O O . ALA A 1 85 ? 10.477 -19.922 -8.688 1 98.5 85 ALA A O 1
ATOM 677 N N . GLY A 1 86 ? 8.523 -20.984 -8.281 1 98.38 86 GLY A N 1
ATOM 678 C CA . GLY A 1 86 ? 9.008 -21.578 -7.047 1 98.38 86 GLY A CA 1
ATOM 679 C C . GLY A 1 86 ? 8.633 -20.766 -5.816 1 98.38 86 GLY A C 1
ATOM 680 O O . GLY A 1 86 ? 9.148 -21.031 -4.723 1 98.38 86 GLY A O 1
ATOM 681 N N . PHE A 1 87 ? 7.785 -19.797 -5.969 1 98.31 87 PHE A N 1
ATOM 682 C CA . PHE A 1 87 ? 7.383 -18.984 -4.828 1 98.31 87 PHE A CA 1
ATOM 683 C C . PHE A 1 87 ? 6.293 -19.672 -4.027 1 98.31 87 PHE A C 1
ATOM 685 O O . PHE A 1 87 ? 5.746 -20.688 -4.457 1 98.31 87 PHE A O 1
ATOM 692 N N . ARG A 1 88 ? 6.035 -19.172 -2.9 1 98.5 88 ARG A N 1
ATOM 693 C CA . ARG A 1 88 ? 5.273 -19.906 -1.898 1 98.5 88 ARG A CA 1
ATOM 694 C C . ARG A 1 88 ? 3.785 -19.594 -1.995 1 98.5 88 ARG A C 1
ATOM 696 O O . ARG A 1 88 ? 3.396 -18.422 -2.012 1 98.5 88 ARG A O 1
ATOM 703 N N . CYS A 1 89 ? 2.996 -20.641 -1.945 1 98.81 89 CYS A N 1
ATOM 704 C CA . CYS A 1 89 ? 1.541 -20.531 -1.932 1 98.81 89 CYS A CA 1
ATOM 705 C C . CYS A 1 89 ? 1.048 -19.984 -0.595 1 98.81 89 CYS A C 1
ATOM 707 O O . CYS A 1 89 ? 1.524 -20.406 0.462 1 98.81 89 CYS A O 1
ATOM 709 N N . ASN A 1 90 ? 0.163 -19.094 -0.706 1 98.81 90 ASN A N 1
ATOM 710 C CA . ASN A 1 90 ? -0.536 -18.625 0.483 1 98.81 90 ASN A CA 1
ATOM 711 C C . ASN A 1 90 ? -2.051 -18.688 0.308 1 98.81 90 ASN A C 1
ATOM 713 O O . ASN A 1 90 ? -2.795 -18.062 1.064 1 98.81 90 ASN A O 1
ATOM 717 N N . GLY A 1 91 ? -2.527 -19.266 -0.771 1 98.81 91 GLY A N 1
ATOM 718 C CA . GLY A 1 91 ? -3.934 -19.453 -1.086 1 98.81 91 GLY A CA 1
ATOM 719 C C . GLY A 1 91 ? -4.199 -19.594 -2.572 1 98.81 91 GLY A C 1
ATOM 720 O O . GLY A 1 91 ? -3.951 -18.672 -3.342 1 98.81 91 GLY A O 1
ATOM 721 N N . LYS A 1 92 ? -4.656 -20.75 -3.016 1 98.88 92 LYS A N 1
ATOM 722 C CA . LYS A 1 92 ? -4.922 -21.031 -4.422 1 98.88 92 LYS A CA 1
ATOM 723 C C . LYS A 1 92 ? -6.055 -20.156 -4.953 1 98.88 92 LYS A C 1
ATOM 725 O O . LYS A 1 92 ? -6.867 -19.641 -4.18 1 98.88 92 LYS A O 1
ATOM 730 N N . PRO A 1 93 ? -6.082 -20 -6.312 1 98.81 93 PRO A N 1
ATOM 731 C CA . PRO A 1 93 ? -7.191 -19.234 -6.883 1 98.81 93 PRO A CA 1
ATOM 732 C C . PRO A 1 93 ? -8.555 -19.828 -6.531 1 98.81 93 PRO A C 1
ATOM 734 O O . PRO A 1 93 ? -8.727 -21.047 -6.523 1 98.81 93 PRO A O 1
ATOM 737 N N . GLY A 1 94 ? -9.445 -18.906 -6.18 1 98.56 94 GLY A N 1
ATOM 738 C CA . GLY A 1 94 ? -10.797 -19.359 -5.875 1 98.56 94 GLY A CA 1
ATOM 739 C C . GLY A 1 94 ? -11.672 -18.266 -5.281 1 98.56 94 GLY A C 1
ATOM 740 O O . GLY A 1 94 ? -11.164 -17.203 -4.891 1 98.56 94 GLY A O 1
ATOM 741 N N . LEU A 1 95 ? -12.961 -18.516 -5.27 1 98.06 95 LEU A N 1
ATOM 742 C CA . LEU A 1 95 ? -13.914 -17.609 -4.637 1 98.06 95 LEU A CA 1
ATOM 743 C C . LEU A 1 95 ? -13.742 -17.609 -3.121 1 98.06 95 LEU A C 1
ATOM 745 O O . LEU A 1 95 ? -13.609 -18.688 -2.514 1 98.06 95 LEU A O 1
ATOM 749 N N . ARG A 1 96 ? -13.656 -16.453 -2.588 1 97.81 96 ARG A N 1
ATOM 750 C CA . ARG A 1 96 ? -13.688 -16.312 -1.137 1 97.81 96 ARG A CA 1
ATOM 751 C C . ARG A 1 96 ? -15.047 -15.812 -0.664 1 97.81 96 ARG A C 1
ATOM 753 O O . ARG A 1 96 ? -15.211 -14.633 -0.338 1 97.81 96 ARG A O 1
ATOM 760 N N . LYS A 1 97 ? -15.984 -16.641 -0.471 1 94.88 97 LYS A N 1
ATOM 761 C CA . LYS A 1 97 ? -17.375 -16.297 -0.236 1 94.88 97 LYS A CA 1
ATOM 762 C C . LYS A 1 97 ? -17.562 -15.641 1.13 1 94.88 97 LYS A C 1
ATOM 764 O O . LYS A 1 97 ? -18.516 -14.891 1.341 1 94.88 97 LYS A O 1
ATOM 769 N N . HIS A 1 98 ? -16.672 -16.031 1.995 1 92.62 98 HIS A N 1
ATOM 770 C CA . HIS A 1 98 ? -16.75 -15.438 3.328 1 92.62 98 HIS A CA 1
ATOM 771 C C . HIS A 1 98 ? -16.375 -13.961 3.307 1 92.62 98 HIS A C 1
ATOM 773 O O . HIS A 1 98 ? -16.734 -13.211 4.215 1 92.62 98 HIS A O 1
ATOM 779 N N . TYR A 1 99 ? -15.547 -13.555 2.32 1 91.94 99 TYR A N 1
ATOM 780 C CA . TYR A 1 99 ? -15.258 -12.141 2.133 1 91.94 99 TYR A CA 1
ATOM 781 C C . TYR A 1 99 ? -16.406 -11.438 1.412 1 91.94 99 TYR A C 1
ATOM 783 O O . TYR A 1 99 ? -16.906 -10.414 1.883 1 91.94 99 TYR A O 1
ATOM 791 N N . SER A 1 100 ? -16.812 -11.945 0.289 1 92.75 100 SER A N 1
ATOM 792 C CA . SER A 1 100 ? -17.906 -11.508 -0.585 1 92.75 100 SER A CA 1
ATOM 793 C C . SER A 1 100 ? -18.25 -12.586 -1.608 1 92.75 100 SER A C 1
ATOM 795 O O . SER A 1 100 ? -17.391 -13.344 -2.039 1 92.75 100 SER A O 1
ATOM 797 N N . PRO A 1 101 ? -19.469 -12.617 -2.045 1 94.38 101 PRO A N 1
ATOM 798 C CA . PRO A 1 101 ? -19.891 -13.695 -2.938 1 94.38 101 PRO A CA 1
ATOM 799 C C . PRO A 1 101 ? -19.156 -13.68 -4.277 1 94.38 101 PRO A C 1
ATOM 801 O O . PRO A 1 101 ? -19.047 -14.711 -4.941 1 94.38 101 PRO A O 1
ATOM 804 N N . ASN A 1 102 ? -18.641 -12.602 -4.727 1 97.25 102 ASN A N 1
ATOM 805 C CA . ASN A 1 102 ? -18.031 -12.484 -6.039 1 97.25 102 ASN A CA 1
ATOM 806 C C . ASN A 1 102 ? -16.531 -12.195 -5.934 1 97.25 102 ASN A C 1
ATOM 808 O O . ASN A 1 102 ? -15.914 -11.742 -6.898 1 97.25 102 ASN A O 1
ATOM 812 N N . TYR A 1 103 ? -16.016 -12.477 -4.762 1 98.12 103 TYR A N 1
ATOM 813 C CA . TYR A 1 103 ? -14.609 -12.203 -4.469 1 98.12 103 TYR A CA 1
ATOM 814 C C . TYR A 1 103 ? -13.719 -13.367 -4.895 1 98.12 103 TYR A C 1
ATOM 816 O O . TYR A 1 103 ? -13.633 -14.375 -4.188 1 98.12 103 TYR A O 1
ATOM 824 N N . TYR A 1 104 ? -13.062 -13.203 -6.051 1 98.81 104 TYR A N 1
ATOM 825 C CA . TYR A 1 104 ? -12.156 -14.227 -6.555 1 98.81 104 TYR A CA 1
ATOM 826 C C . TYR A 1 104 ? -10.703 -13.789 -6.406 1 98.81 104 TYR A C 1
ATOM 828 O O . TYR A 1 104 ? -10.305 -12.742 -6.914 1 98.81 104 TYR A O 1
ATOM 836 N N . ALA A 1 105 ? -9.875 -14.656 -5.684 1 98.88 105 ALA A N 1
ATOM 837 C CA . ALA A 1 105 ? -8.539 -14.172 -5.348 1 98.88 105 ALA A CA 1
ATOM 838 C C . ALA A 1 105 ? -7.547 -15.328 -5.258 1 98.88 105 ALA A C 1
ATOM 840 O O . ALA A 1 105 ? -7.941 -16.5 -5.219 1 98.88 105 ALA A O 1
ATOM 841 N N . ALA A 1 106 ? -6.312 -15.023 -5.25 1 98.94 106 ALA A N 1
ATOM 842 C CA . ALA A 1 106 ? -5.18 -15.891 -4.941 1 98.94 106 ALA A CA 1
ATOM 843 C C . ALA A 1 106 ? -4.105 -15.133 -4.164 1 98.94 106 ALA A C 1
ATOM 845 O O . ALA A 1 106 ? -4.031 -13.906 -4.234 1 98.94 106 ALA A O 1
ATOM 846 N N . PHE A 1 107 ? -3.299 -15.906 -3.445 1 98.94 107 PHE A N 1
ATOM 847 C CA . PHE A 1 107 ? -2.346 -15.312 -2.518 1 98.94 107 PHE A CA 1
ATOM 848 C C . PHE A 1 107 ? -0.993 -16.016 -2.607 1 98.94 107 PHE A C 1
ATOM 850 O O . PHE A 1 107 ? -0.928 -17.234 -2.727 1 98.94 107 PHE A O 1
ATOM 857 N N . LEU A 1 108 ? 0.004 -15.25 -2.578 1 98.94 108 LEU A N 1
ATOM 858 C CA . LEU A 1 108 ? 1.386 -15.711 -2.488 1 98.94 108 LEU A CA 1
ATOM 859 C C . LEU A 1 108 ? 2.129 -14.984 -1.372 1 98.94 108 LEU A C 1
ATOM 861 O O . LEU A 1 108 ? 1.781 -13.859 -1.021 1 98.94 108 LEU A O 1
ATOM 865 N N . PHE A 1 109 ? 3.109 -15.609 -0.831 1 98.69 109 PHE A N 1
ATOM 866 C CA . PHE A 1 109 ? 4.078 -14.906 -0 1 98.69 109 PHE A CA 1
ATOM 867 C C . PHE A 1 109 ? 5.234 -14.375 -0.844 1 98.69 109 PHE A C 1
ATOM 869 O O . PHE A 1 109 ? 5.816 -15.117 -1.641 1 98.69 109 PHE A O 1
ATOM 876 N N . ASP A 1 110 ? 5.527 -13.164 -0.665 1 98.56 110 ASP A N 1
ATOM 877 C CA . ASP A 1 110 ? 6.773 -12.703 -1.272 1 98.56 110 ASP A CA 1
ATOM 878 C C . ASP A 1 110 ? 7.98 -13.18 -0.468 1 98.56 110 ASP A C 1
ATOM 880 O O . ASP A 1 110 ? 7.828 -13.812 0.58 1 98.56 110 ASP A O 1
ATOM 884 N N . PRO A 1 111 ? 9.172 -12.945 -0.87 1 97.94 111 PRO A N 1
ATOM 885 C CA . PRO A 1 111 ? 10.367 -13.492 -0.233 1 97.94 111 PRO A CA 1
ATOM 886 C C . PRO A 1 111 ? 10.547 -13.008 1.206 1 97.94 111 PRO A C 1
ATOM 888 O O . PRO A 1 111 ? 11.242 -13.656 1.996 1 97.94 111 PRO A O 1
ATOM 891 N N . ASP A 1 112 ? 9.945 -11.828 1.586 1 97.19 112 ASP A N 1
ATOM 892 C CA . ASP A 1 112 ? 10.07 -11.305 2.943 1 97.19 112 ASP A CA 1
ATOM 893 C C . ASP A 1 112 ? 8.852 -11.672 3.789 1 97.19 112 ASP A C 1
ATOM 895 O O . ASP A 1 112 ? 8.727 -11.227 4.934 1 97.19 112 ASP A O 1
ATOM 899 N N . GLY A 1 113 ? 7.93 -12.406 3.16 1 97.12 113 GLY A N 1
ATOM 900 C CA . GLY A 1 113 ? 6.812 -12.93 3.932 1 97.12 113 GLY A CA 1
ATOM 901 C C . GLY A 1 113 ? 5.578 -12.047 3.863 1 97.12 113 GLY A C 1
ATOM 902 O O . GLY A 1 113 ? 4.613 -12.266 4.598 1 97.12 113 GLY A O 1
ATOM 903 N N . ASN A 1 114 ? 5.566 -11.031 3.07 1 98.19 114 ASN A N 1
ATOM 904 C CA . ASN A 1 114 ? 4.359 -10.242 2.855 1 98.19 114 ASN A CA 1
ATOM 905 C C . ASN A 1 114 ? 3.287 -11.039 2.123 1 98.19 114 ASN A C 1
ATOM 907 O O . ASN A 1 114 ? 3.602 -11.875 1.271 1 98.19 114 ASN A O 1
ATOM 911 N N . ASN A 1 115 ? 2.049 -10.781 2.498 1 98.69 115 ASN A N 1
ATOM 912 C CA . ASN A 1 115 ? 0.909 -11.398 1.824 1 9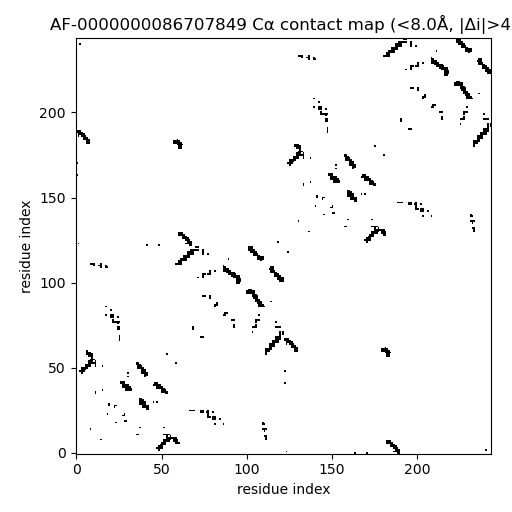8.69 115 ASN A CA 1
ATOM 913 C C . ASN A 1 115 ? 0.531 -10.641 0.557 1 98.69 115 ASN A C 1
ATOM 915 O O . ASN A 1 115 ? -0.013 -9.531 0.628 1 98.69 115 ASN A O 1
ATOM 919 N N . ILE A 1 116 ? 0.773 -11.211 -0.603 1 98.94 116 ILE A N 1
ATOM 920 C CA . ILE A 1 116 ? 0.509 -10.562 -1.884 1 98.94 116 ILE A CA 1
ATOM 921 C C . ILE A 1 116 ? -0.694 -11.219 -2.557 1 98.94 116 ILE A C 1
ATOM 923 O O . ILE A 1 116 ? -0.716 -12.438 -2.748 1 98.94 116 ILE A O 1
ATOM 927 N N . GLU A 1 117 ? -1.602 -10.414 -2.906 1 98.94 117 GLU A N 1
ATOM 928 C CA . GLU A 1 117 ? -2.887 -10.898 -3.395 1 98.94 117 GLU A CA 1
ATOM 929 C C . GLU A 1 117 ? -3.199 -10.344 -4.781 1 98.94 117 GLU A C 1
ATOM 931 O O . GLU A 1 117 ? -2.918 -9.18 -5.062 1 98.94 117 GLU A O 1
ATOM 936 N N . ALA A 1 118 ? -3.701 -11.141 -5.641 1 98.94 118 ALA A N 1
ATOM 937 C CA . ALA A 1 118 ? -4.469 -10.703 -6.805 1 98.94 118 ALA A CA 1
ATOM 938 C C . ALA A 1 118 ? -5.957 -10.977 -6.613 1 98.94 118 ALA A C 1
ATOM 940 O O . ALA A 1 118 ? -6.348 -12.055 -6.156 1 98.94 118 ALA A O 1
ATOM 941 N N . VAL A 1 119 ? -6.809 -10.016 -6.988 1 98.88 119 VAL A N 1
ATOM 942 C CA . VAL A 1 119 ? -8.227 -10.164 -6.684 1 98.88 119 VAL A CA 1
ATOM 943 C C . VAL A 1 119 ? -9.062 -9.562 -7.809 1 98.88 119 VAL A C 1
ATOM 945 O O . VAL A 1 119 ? -8.656 -8.57 -8.43 1 98.88 119 VAL A O 1
ATOM 948 N N . VAL A 1 120 ? -10.242 -10.133 -8.086 1 98.62 120 VAL A N 1
ATOM 949 C CA . VAL A 1 120 ? -11.242 -9.594 -8.992 1 98.62 120 VAL A CA 1
ATOM 950 C C . VAL A 1 120 ? -12.641 -9.867 -8.445 1 98.62 120 VAL A C 1
ATOM 952 O O . VAL A 1 120 ? -12.867 -10.883 -7.785 1 98.62 120 VAL A O 1
ATOM 955 N N . TYR A 1 121 ? -13.492 -9.023 -8.68 1 97.06 121 TYR A N 1
ATOM 956 C CA . TYR A 1 121 ? -14.906 -9.203 -8.344 1 97.06 121 TYR A CA 1
ATOM 957 C C . TYR A 1 121 ? -15.695 -9.656 -9.562 1 97.06 121 TYR A C 1
ATOM 959 O O . TYR A 1 121 ? -15.773 -8.938 -10.562 1 97.06 121 TYR A O 1
ATOM 967 N N . LEU A 1 122 ? -16.25 -10.805 -9.445 1 95 122 LEU A N 1
ATOM 968 C CA . LEU A 1 122 ? -16.906 -11.438 -10.578 1 95 122 LEU A CA 1
ATOM 969 C C . LEU A 1 122 ? -18.344 -10.945 -10.719 1 95 122 LEU A C 1
ATOM 971 O O . LEU A 1 122 ? -19 -10.633 -9.727 1 95 122 LEU A O 1
ATOM 975 N N . MET B 1 1 ? -4.609 0.023 -9.695 1 94.31 1 MET B N 1
ATOM 976 C CA . MET B 1 1 ? -3.584 -0.987 -9.453 1 94.31 1 MET B CA 1
ATOM 977 C C . MET B 1 1 ? -3.816 -1.691 -8.117 1 94.31 1 MET B C 1
ATOM 979 O O . MET B 1 1 ? -4.125 -2.885 -8.086 1 94.31 1 MET B O 1
ATOM 983 N N . PHE B 1 2 ? -3.883 -0.994 -7.012 1 97.81 2 PHE B N 1
ATOM 984 C CA . PHE B 1 2 ? -4.113 -1.612 -5.715 1 97.81 2 PHE B CA 1
ATOM 985 C C . PHE B 1 2 ? -5.605 -1.742 -5.434 1 97.81 2 PHE B C 1
ATOM 987 O O . PHE B 1 2 ? -6.371 -0.807 -5.676 1 97.81 2 PHE B O 1
ATOM 994 N N . ASP B 1 3 ? -6.035 -2.902 -5.035 1 98.31 3 ASP B N 1
ATOM 995 C CA . ASP B 1 3 ? -7.375 -3.035 -4.473 1 98.31 3 ASP B CA 1
ATOM 996 C C . ASP B 1 3 ? -7.414 -2.553 -3.023 1 98.31 3 ASP B C 1
ATOM 998 O O . ASP B 1 3 ? -8.234 -1.702 -2.67 1 98.31 3 ASP B O 1
ATOM 1002 N N . HIS B 1 4 ? -6.539 -3.135 -2.207 1 98.62 4 HIS B N 1
ATOM 1003 C CA . HIS B 1 4 ? -6.398 -2.664 -0.835 1 98.62 4 HIS B CA 1
ATOM 1004 C C . HIS B 1 4 ? -5.004 -2.955 -0.294 1 98.62 4 HIS B C 1
ATOM 1006 O O . HIS B 1 4 ? -4.285 -3.795 -0.839 1 98.62 4 HIS B O 1
ATOM 1012 N N . VAL B 1 5 ? -4.633 -2.193 0.718 1 98.81 5 VAL B N 1
ATOM 1013 C CA . VAL B 1 5 ? -3.381 -2.334 1.451 1 98.81 5 VAL B CA 1
ATOM 1014 C C . VAL B 1 5 ? -3.664 -2.436 2.947 1 98.81 5 VAL B C 1
ATOM 1016 O O . VAL B 1 5 ? -4.492 -1.691 3.48 1 98.81 5 VAL B O 1
ATOM 1019 N N . GLU B 1 6 ? -3.02 -3.357 3.586 1 98.75 6 GLU B N 1
ATOM 1020 C CA . GLU B 1 6 ? -3.131 -3.488 5.035 1 98.75 6 GLU B CA 1
ATOM 1021 C C . GLU B 1 6 ? -1.756 -3.502 5.695 1 98.75 6 GLU B C 1
ATOM 1023 O O . GLU B 1 6 ? -0.863 -4.234 5.27 1 98.75 6 GLU B O 1
ATOM 1028 N N . ILE B 1 7 ? -1.647 -2.729 6.699 1 98.56 7 ILE B N 1
ATOM 1029 C CA . ILE B 1 7 ? -0.429 -2.762 7.504 1 98.56 7 ILE B CA 1
ATOM 1030 C C . ILE B 1 7 ? -0.771 -3.133 8.945 1 98.56 7 ILE B C 1
ATOM 1032 O O . ILE B 1 7 ? -1.912 -2.965 9.383 1 98.56 7 ILE B O 1
ATOM 1036 N N . ARG B 1 8 ? 0.206 -3.596 9.594 1 98.19 8 ARG B N 1
ATOM 1037 C CA . ARG B 1 8 ? 0.089 -3.93 11.008 1 98.19 8 ARG B CA 1
ATOM 1038 C C . ARG B 1 8 ? 0.75 -2.863 11.875 1 98.19 8 ARG B C 1
ATOM 1040 O O . ARG B 1 8 ? 1.774 -2.293 11.5 1 98.19 8 ARG B O 1
ATOM 1047 N N . THR B 1 9 ? 0.139 -2.645 12.992 1 98 9 THR B N 1
ATOM 1048 C CA . THR B 1 9 ? 0.665 -1.597 13.859 1 98 9 THR B CA 1
ATOM 1049 C C . THR B 1 9 ? 0.806 -2.1 15.297 1 98 9 THR B C 1
ATOM 1051 O O . THR B 1 9 ? -0.045 -2.848 15.781 1 98 9 THR B O 1
ATOM 1054 N N . ALA B 1 10 ? 1.855 -1.701 15.992 1 97.62 10 ALA B N 1
ATOM 1055 C CA . ALA B 1 10 ? 2.074 -2.002 17.406 1 97.62 10 ALA B CA 1
ATOM 1056 C C . ALA B 1 10 ? 1.267 -1.062 18.297 1 97.62 10 ALA B C 1
ATOM 1058 O O . ALA B 1 10 ? 1.039 -1.356 19.469 1 97.62 10 ALA B O 1
ATOM 1059 N N . HIS B 1 11 ? 0.827 0.082 17.781 1 97.31 11 HIS B N 1
ATOM 1060 C CA . HIS B 1 11 ? 0.145 1.137 18.531 1 97.31 11 HIS B CA 1
ATOM 1061 C C . HIS B 1 11 ? -1.221 1.442 17.922 1 97.31 11 HIS B C 1
ATOM 1063 O O . HIS B 1 11 ? -1.475 2.568 17.484 1 97.31 11 HIS B O 1
ATOM 1069 N N . PHE B 1 12 ? -2.055 0.529 18.156 1 98.19 12 PHE B N 1
ATOM 1070 C CA . PHE B 1 12 ? -3.279 0.525 17.359 1 98.19 12 PHE B CA 1
ATOM 1071 C C . PHE B 1 12 ? -4.117 1.766 17.656 1 98.19 12 PHE B C 1
ATOM 1073 O O . PHE B 1 12 ? -4.547 2.459 16.734 1 98.19 12 PHE B O 1
ATOM 1080 N N . SER B 1 13 ? -4.316 2.035 18.922 1 98.12 13 SER B N 1
ATOM 1081 C CA . SER B 1 13 ? -5.156 3.18 19.266 1 98.12 13 SER B CA 1
ATOM 1082 C C . SER B 1 13 ? -4.574 4.477 18.703 1 98.12 13 SER B C 1
ATOM 1084 O O . SER B 1 13 ? -5.297 5.297 18.141 1 98.12 13 SER B O 1
ATOM 1086 N N . ALA B 1 14 ? -3.301 4.656 18.828 1 98.25 14 ALA B N 1
ATOM 1087 C CA . ALA B 1 14 ? -2.627 5.848 18.312 1 98.25 14 ALA B CA 1
ATOM 1088 C C . ALA B 1 14 ? -2.664 5.891 16.781 1 98.25 14 ALA B C 1
ATOM 1090 O O . ALA B 1 14 ? -2.861 6.953 16.188 1 98.25 14 ALA B O 1
ATOM 1091 N N . SER B 1 15 ? -2.459 4.754 16.188 1 98.62 15 SER B N 1
ATOM 1092 C CA . SER B 1 15 ? -2.488 4.676 14.734 1 98.62 15 SER B CA 1
ATOM 1093 C C . SER B 1 15 ? -3.883 4.969 14.188 1 98.62 15 SER B C 1
ATOM 1095 O O . SER B 1 15 ? -4.031 5.684 13.195 1 98.62 15 SER B O 1
ATOM 1097 N N . ARG B 1 16 ? -4.84 4.371 14.844 1 98.69 16 ARG B N 1
ATOM 1098 C CA . ARG B 1 16 ? -6.207 4.66 14.422 1 98.69 16 ARG B CA 1
ATOM 1099 C C . ARG B 1 16 ? -6.492 6.16 14.477 1 98.69 16 ARG B C 1
ATOM 1101 O O . ARG B 1 16 ? -7.031 6.73 13.531 1 98.69 16 ARG B O 1
ATOM 1108 N N . HIS B 1 17 ? -6.129 6.766 15.586 1 98.75 17 HIS B N 1
ATOM 1109 C CA . HIS B 1 17 ? -6.316 8.203 15.734 1 98.75 17 HIS B CA 1
ATOM 1110 C C . HIS B 1 17 ? -5.555 8.969 14.656 1 98.75 17 HIS B C 1
ATOM 1112 O O . HIS B 1 17 ? -6.086 9.914 14.07 1 98.75 17 HIS B O 1
ATOM 1118 N N . PHE B 1 18 ? -4.371 8.586 14.367 1 98.94 18 PHE B N 1
ATOM 1119 C CA . PHE B 1 18 ? -3.545 9.203 13.336 1 98.94 18 PHE B CA 1
ATOM 1120 C C . PHE B 1 18 ? -4.246 9.164 11.984 1 98.94 18 PHE B C 1
ATOM 1122 O O . PHE B 1 18 ? -4.469 10.211 11.367 1 98.94 18 PHE B O 1
ATOM 1129 N N . TYR B 1 19 ? -4.594 8.016 11.539 1 98.94 19 TYR B N 1
ATOM 1130 C CA . TYR B 1 19 ? -5.125 7.855 10.188 1 98.94 19 TYR B CA 1
ATOM 1131 C C . TYR B 1 19 ? -6.508 8.484 10.062 1 98.94 19 TYR B C 1
ATOM 1133 O O . TYR B 1 19 ? -6.836 9.078 9.039 1 98.94 19 TYR B O 1
ATOM 1141 N N . GLU B 1 20 ? -7.328 8.352 11.141 1 98.75 20 GLU B N 1
ATOM 1142 C CA . GLU B 1 20 ? -8.617 9.039 11.117 1 98.75 20 GLU B CA 1
ATOM 1143 C C . GLU B 1 20 ? -8.438 10.547 10.953 1 98.75 20 GLU B C 1
ATOM 1145 O O . GLU B 1 20 ? -9.234 11.203 10.273 1 98.75 20 GLU B O 1
ATOM 1150 N N . THR B 1 21 ? -7.395 11.047 11.57 1 98.88 21 THR B N 1
ATOM 1151 C CA . THR B 1 21 ? -7.137 12.484 11.586 1 98.88 21 THR B CA 1
ATOM 1152 C C . THR B 1 21 ? -6.609 12.953 10.234 1 98.88 21 THR B C 1
ATOM 1154 O O . THR B 1 21 ? -7.156 13.875 9.633 1 98.88 21 THR B O 1
ATOM 1157 N N . VAL B 1 22 ? -5.668 12.273 9.695 1 98.94 22 VAL B N 1
ATOM 1158 C CA . VAL B 1 22 ? -4.922 12.852 8.586 1 98.94 22 VAL B CA 1
ATOM 1159 C C . VAL B 1 22 ? -5.582 12.469 7.266 1 98.94 22 VAL B C 1
ATOM 1161 O O . VAL B 1 22 ? -5.395 13.148 6.25 1 98.94 22 VAL B O 1
ATOM 1164 N N . LEU B 1 23 ? -6.379 11.406 7.238 1 98.88 23 LEU B N 1
ATOM 1165 C CA . LEU B 1 23 ? -6.992 10.969 5.984 1 98.88 23 LEU B CA 1
ATOM 1166 C C . LEU B 1 23 ? -8.297 11.711 5.734 1 98.88 23 LEU B C 1
ATOM 1168 O O . LEU B 1 23 ? -8.766 11.781 4.594 1 98.88 23 LEU B O 1
ATOM 1172 N N . ARG B 1 24 ? -8.852 12.289 6.777 1 98.62 24 ARG B N 1
ATOM 1173 C CA 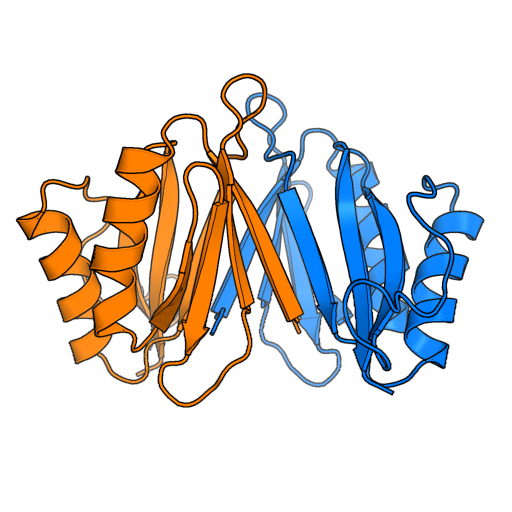. ARG B 1 24 ? -10.141 12.969 6.645 1 98.62 24 ARG B CA 1
ATOM 1174 C C . ARG B 1 24 ? -10.055 14.102 5.629 1 98.62 24 ARG B C 1
ATOM 1176 O O . ARG B 1 24 ? -10.898 14.203 4.734 1 98.62 24 ARG B O 1
ATOM 1183 N N . PRO B 1 25 ? -9.023 14.93 5.648 1 98.81 25 PRO B N 1
ATOM 1184 C CA . PRO B 1 25 ? -8.922 16 4.664 1 98.81 25 PRO B CA 1
ATOM 1185 C C . PRO B 1 25 ? -8.797 15.484 3.232 1 98.81 25 PRO B C 1
ATOM 1187 O O . PRO B 1 25 ? -9.023 16.234 2.277 1 98.81 25 PRO B O 1
ATOM 1190 N N . LEU B 1 26 ? -8.414 14.273 3.072 1 98.62 26 LEU B N 1
ATOM 1191 C CA . LEU B 1 26 ? -8.273 13.664 1.758 1 98.62 26 LEU B CA 1
ATOM 1192 C C . LEU B 1 26 ? -9.562 12.953 1.347 1 98.62 26 LEU B C 1
ATOM 1194 O O . LEU B 1 26 ? -9.57 12.188 0.378 1 98.62 26 LEU B O 1
ATOM 1198 N N . ARG B 1 27 ? -10.547 13.117 2.166 1 98.06 27 ARG B N 1
ATOM 1199 C CA . ARG B 1 27 ? -11.867 12.547 1.934 1 98.06 27 ARG B CA 1
ATOM 1200 C C . ARG B 1 27 ? -11.836 11.023 2.037 1 98.06 27 ARG B C 1
ATOM 1202 O O . ARG B 1 27 ? -12.508 10.336 1.272 1 98.06 27 ARG B O 1
ATOM 1209 N N . ILE B 1 28 ? -11.023 10.523 2.879 1 98.56 28 ILE B N 1
ATOM 1210 C CA . ILE B 1 28 ? -10.945 9.125 3.283 1 98.56 28 ILE B CA 1
ATOM 1211 C C . ILE B 1 28 ? -11.391 8.984 4.734 1 98.56 28 ILE B C 1
ATOM 1213 O O . ILE B 1 28 ? -10.953 9.734 5.605 1 98.56 28 ILE B O 1
ATOM 1217 N N . GLU B 1 29 ? -12.25 8.055 4.941 1 98.25 29 GLU B N 1
ATOM 1218 C CA . GLU B 1 29 ? -12.828 7.953 6.277 1 98.25 29 GLU B CA 1
ATOM 1219 C C . GLU B 1 29 ? -12.898 6.5 6.738 1 98.25 29 GLU B C 1
ATOM 1221 O O . GLU B 1 29 ? -12.859 5.582 5.918 1 98.25 29 GLU B O 1
ATOM 1226 N N . PRO B 1 30 ? -12.969 6.281 8.047 1 97.81 30 PRO B N 1
ATOM 1227 C CA . PRO B 1 30 ? -13.195 4.914 8.516 1 97.81 30 PRO B CA 1
ATOM 1228 C C . PRO B 1 30 ? -14.555 4.359 8.094 1 97.81 30 PRO B C 1
ATOM 1230 O O . PRO B 1 30 ? -15.578 5.031 8.258 1 97.81 30 PRO B O 1
ATOM 1233 N N . LYS B 1 31 ? -14.547 3.176 7.602 1 98.38 31 LYS B N 1
ATOM 1234 C CA . LYS B 1 31 ? -15.789 2.496 7.238 1 98.38 31 LYS B CA 1
ATOM 1235 C C . LYS B 1 31 ? -16.266 1.577 8.359 1 98.38 31 LYS B C 1
ATOM 1237 O O . LYS B 1 31 ? -17.453 1.352 8.523 1 98.38 31 LYS B O 1
ATOM 1242 N N . TRP B 1 32 ? -15.312 1.058 9.078 1 97.56 32 TRP B N 1
ATOM 1243 C CA . TRP B 1 32 ? -15.539 0.25 10.273 1 97.56 32 TRP B CA 1
ATOM 1244 C C . TRP B 1 32 ? -14.289 0.212 11.148 1 97.56 32 TRP B C 1
ATOM 1246 O O . TRP B 1 32 ? -13.188 0.493 10.68 1 97.56 32 TRP B O 1
ATOM 1256 N N . ALA B 1 33 ? -14.547 -0.074 12.414 1 97.88 33 ALA B N 1
ATOM 1257 C CA . ALA B 1 33 ? -13.438 -0.291 13.336 1 97.88 33 ALA B CA 1
ATOM 1258 C C . ALA B 1 33 ? -13.875 -1.132 14.531 1 97.88 33 ALA B C 1
ATOM 1260 O O . ALA B 1 33 ? -15.047 -1.11 14.922 1 97.88 33 ALA B O 1
ATOM 1261 N N . ASN B 1 34 ? -12.961 -1.878 14.953 1 97.75 34 ASN B N 1
ATOM 1262 C CA . ASN B 1 34 ? -13.078 -2.52 16.266 1 97.75 34 ASN B CA 1
ATOM 1263 C C . ASN B 1 34 ? -11.836 -2.283 17.109 1 97.75 34 ASN B C 1
ATOM 1265 O O . ASN B 1 34 ? -11.125 -1.294 16.922 1 97.75 34 ASN B O 1
ATOM 1269 N N . GLU B 1 35 ? -11.594 -3.096 18.062 1 97.06 35 GLU B N 1
ATOM 1270 C CA . GLU B 1 35 ? -10.516 -2.828 19.016 1 97.06 35 GLU B CA 1
ATOM 1271 C C . GLU B 1 35 ? -9.156 -3.172 18.422 1 97.06 35 GLU B C 1
ATOM 1273 O O . GLU B 1 35 ? -8.117 -2.768 18.953 1 97.06 35 GLU B O 1
ATOM 1278 N N . GLN B 1 36 ? -9.219 -3.879 17.234 1 97.94 36 GLN B N 1
ATOM 1279 C CA . GLN B 1 36 ? -7.945 -4.41 16.766 1 97.94 36 GLN B CA 1
ATOM 1280 C C . GLN B 1 36 ? -7.719 -4.078 15.289 1 97.94 36 GLN B C 1
ATOM 1282 O O . GLN B 1 36 ? -6.621 -4.27 14.766 1 97.94 36 GLN B O 1
ATOM 1287 N N . GLU B 1 37 ? -8.805 -3.639 14.672 1 98.56 37 GLU B N 1
ATOM 1288 C CA . GLU B 1 37 ? -8.711 -3.398 13.234 1 98.56 37 GLU B CA 1
ATOM 1289 C C . GLU B 1 37 ? -9.562 -2.199 12.828 1 98.56 37 GLU B C 1
ATOM 1291 O O . GLU B 1 37 ? -10.539 -1.859 13.5 1 98.56 37 GLU B O 1
ATOM 1296 N N . ALA B 1 38 ? -9.164 -1.604 11.797 1 98.75 38 ALA B N 1
ATOM 1297 C CA . ALA B 1 38 ? -9.945 -0.524 11.188 1 98.75 38 ALA B CA 1
ATOM 1298 C C . ALA B 1 38 ? -9.773 -0.505 9.672 1 98.75 38 ALA B C 1
ATOM 1300 O O . ALA B 1 38 ? -8.688 -0.792 9.164 1 98.75 38 ALA B O 1
ATOM 1301 N N . GLY B 1 39 ? -10.812 -0.218 9 1 98.75 39 GLY B N 1
ATOM 1302 C CA . GLY B 1 39 ? -10.812 -0.092 7.555 1 98.75 39 GLY B CA 1
ATOM 1303 C C . GLY B 1 39 ? -11.211 1.291 7.078 1 98.75 39 GLY B C 1
ATOM 1304 O O . GLY B 1 39 ? -12.148 1.892 7.613 1 98.75 39 GLY B O 1
ATOM 1305 N N . PHE B 1 40 ? -10.477 1.781 6.082 1 98.81 40 PHE B N 1
ATOM 1306 C CA . PHE B 1 40 ? -10.695 3.123 5.555 1 98.81 40 PHE B CA 1
ATOM 1307 C C . PHE B 1 40 ? -11.055 3.074 4.074 1 98.81 40 PHE B C 1
ATOM 1309 O O . PHE B 1 40 ? -10.578 2.203 3.342 1 98.81 40 PHE B O 1
ATOM 1316 N N . GLY B 1 41 ? -11.906 4 3.668 1 98.5 41 GLY B N 1
ATOM 1317 C CA . GLY B 1 41 ? -12.312 4.141 2.279 1 98.5 41 GLY B CA 1
ATOM 1318 C C . GLY B 1 41 ? -12.758 5.551 1.928 1 98.5 41 GLY B C 1
ATOM 1319 O O . GLY B 1 41 ? -12.898 6.398 2.809 1 98.5 41 GLY B O 1
ATOM 1320 N N . LYS B 1 42 ? -12.914 5.746 0.66 1 97.94 42 LYS B N 1
ATOM 1321 C CA . LYS B 1 42 ? -13.359 7.051 0.184 1 97.94 42 LYS B CA 1
ATOM 1322 C C . LYS B 1 42 ? -14.758 7.379 0.714 1 97.94 42 LYS B C 1
ATOM 1324 O O . LYS B 1 42 ? -15.609 6.496 0.823 1 97.94 42 LYS B O 1
ATOM 1329 N N . MET B 1 43 ? -15 8.633 1.023 1 95.12 43 MET B N 1
ATOM 1330 C CA . MET B 1 43 ? -16.25 9.109 1.588 1 95.12 43 MET B CA 1
ATOM 1331 C C . MET B 1 43 ? -17.422 8.766 0.67 1 95.12 43 MET B C 1
ATOM 1333 O O . MET B 1 43 ? -18.516 8.422 1.141 1 95.12 43 MET B O 1
ATOM 1337 N N . ASN B 1 44 ? -17.297 8.805 -0.612 1 89.88 44 ASN B N 1
ATOM 1338 C CA . ASN B 1 44 ? -18.406 8.594 -1.529 1 89.88 44 ASN B CA 1
ATOM 1339 C C . ASN B 1 44 ? -18.531 7.133 -1.941 1 89.88 44 ASN B C 1
ATOM 1341 O O . ASN B 1 44 ? -19.203 6.812 -2.926 1 89.88 44 ASN B O 1
ATOM 1345 N N . GLY B 1 45 ? -18.031 6.203 -1.146 1 90.25 45 GLY B N 1
ATOM 1346 C CA . GLY B 1 45 ? -18.094 4.785 -1.456 1 90.25 45 GLY B CA 1
ATOM 1347 C C . GLY B 1 45 ? -18.031 3.9 -0.225 1 90.25 45 GLY B C 1
ATOM 1348 O O . GLY B 1 45 ? -17.766 4.383 0.877 1 90.25 45 GLY B O 1
ATOM 1349 N N . ASP B 1 46 ? -18.297 2.654 -0.416 1 90.81 46 ASP B N 1
ATOM 1350 C CA . ASP B 1 46 ? -18.312 1.704 0.692 1 90.81 46 ASP B CA 1
ATOM 1351 C C . ASP B 1 46 ? -17.047 0.84 0.693 1 90.81 46 ASP B C 1
ATOM 1353 O O . ASP B 1 46 ? -16.781 0.127 1.662 1 90.81 46 ASP B O 1
ATOM 1357 N N . LYS B 1 47 ? -16.359 0.983 -0.259 1 94.62 47 LYS B N 1
ATOM 1358 C CA . LYS B 1 47 ? -15.203 0.097 -0.424 1 94.62 47 LYS B CA 1
ATOM 1359 C C . LYS B 1 47 ? -14.086 0.457 0.552 1 94.62 47 LYS B C 1
ATOM 1361 O O . LYS B 1 47 ? -13.711 1.624 0.669 1 94.62 47 LYS B O 1
ATOM 1366 N N . VAL B 1 48 ? -13.586 -0.548 1.241 1 97.62 48 VAL B N 1
ATOM 1367 C CA . VAL B 1 48 ? -12.391 -0.42 2.066 1 97.62 48 VAL B CA 1
ATOM 1368 C C . VAL B 1 48 ? -11.148 -0.674 1.219 1 97.62 48 VAL B C 1
ATOM 1370 O O . VAL B 1 48 ? -11.047 -1.701 0.543 1 97.62 48 VAL B O 1
ATOM 1373 N N . ALA B 1 49 ? -10.242 0.263 1.284 1 98.25 49 ALA B N 1
ATOM 1374 C CA . ALA B 1 49 ? -9.055 0.116 0.449 1 98.25 49 ALA B CA 1
ATOM 1375 C C . ALA B 1 49 ? -7.777 0.219 1.285 1 98.25 49 ALA B C 1
ATOM 1377 O O . ALA B 1 49 ? -6.688 -0.102 0.808 1 98.25 49 ALA B O 1
ATOM 1378 N N . PHE B 1 50 ? -7.836 0.722 2.5 1 98.88 50 PHE B N 1
ATOM 1379 C CA . PHE B 1 50 ? -6.719 0.779 3.434 1 98.88 50 PHE B CA 1
ATOM 1380 C C . PHE B 1 50 ? -7.121 0.225 4.797 1 98.88 50 PHE B C 1
ATOM 1382 O O . PHE B 1 50 ? -8.18 0.578 5.328 1 98.88 50 PHE B O 1
ATOM 1389 N N . LEU B 1 51 ? -6.297 -0.646 5.328 1 98.88 51 LEU B N 1
ATOM 1390 C CA . LEU B 1 51 ? -6.602 -1.252 6.621 1 98.88 51 LEU B CA 1
ATOM 1391 C C . LEU B 1 51 ? -5.391 -1.207 7.543 1 98.88 51 LEU B C 1
ATOM 1393 O O . LEU B 1 51 ? -4.25 -1.313 7.082 1 98.88 51 LEU B O 1
ATOM 1397 N N . ILE B 1 52 ? -5.68 -1.114 8.781 1 98.75 52 ILE B N 1
ATOM 1398 C CA . ILE B 1 52 ? -4.668 -1.306 9.812 1 98.75 52 ILE B CA 1
ATOM 1399 C C . ILE B 1 52 ? -5.129 -2.377 10.797 1 98.75 52 ILE B C 1
ATOM 1401 O O . ILE B 1 52 ? -6.324 -2.494 11.078 1 98.75 52 ILE B O 1
ATOM 1405 N N . ALA B 1 53 ? -4.242 -3.119 11.25 1 98.56 53 ALA B N 1
ATOM 1406 C CA . ALA B 1 53 ? -4.516 -4.164 12.234 1 98.56 53 ALA B CA 1
ATOM 1407 C C . ALA B 1 53 ? -3.469 -4.16 13.352 1 98.56 53 ALA B C 1
ATOM 1409 O O . ALA B 1 53 ? -2.277 -3.977 13.086 1 98.56 53 ALA B O 1
ATOM 1410 N N . HIS B 1 54 ? -3.93 -4.391 14.523 1 98.31 54 HIS B N 1
ATOM 1411 C CA . HIS B 1 54 ? -3.045 -4.445 15.68 1 98.31 54 HIS B CA 1
ATOM 1412 C C . HIS B 1 54 ? -2.168 -5.691 15.648 1 98.31 54 HIS B C 1
ATOM 1414 O O . HIS B 1 54 ? -2.674 -6.809 15.5 1 98.31 54 HIS B O 1
ATOM 1420 N N . ASP B 1 55 ? -0.92 -5.457 15.766 1 97.69 55 ASP B N 1
ATOM 1421 C CA . ASP B 1 55 ? 0.051 -6.531 15.953 1 97.69 55 ASP B CA 1
ATOM 1422 C C . ASP B 1 55 ? 1.298 -6.02 16.672 1 97.69 55 ASP B C 1
ATOM 1424 O O . ASP B 1 55 ? 2.207 -5.48 16.047 1 97.69 55 ASP B O 1
ATOM 1428 N N . GLU B 1 56 ? 1.397 -6.258 17.906 1 94.19 56 GLU B N 1
ATOM 1429 C CA . GLU B 1 56 ? 2.518 -5.75 18.688 1 94.19 56 GLU B CA 1
ATOM 1430 C C . GLU B 1 56 ? 3.795 -6.531 18.406 1 94.19 56 GLU B C 1
ATOM 1432 O O . GLU B 1 56 ? 4.895 -5.98 18.469 1 94.19 56 GLU B O 1
ATOM 1437 N N . ALA B 1 57 ? 3.646 -7.77 18.094 1 94.19 57 ALA B N 1
ATOM 1438 C CA . ALA B 1 57 ? 4.777 -8.672 17.906 1 94.19 57 ALA B CA 1
ATOM 1439 C C . ALA B 1 57 ? 5.449 -8.445 16.562 1 94.19 57 ALA B C 1
ATOM 1441 O O . ALA B 1 57 ? 6.672 -8.562 16.438 1 94.19 57 ALA B O 1
ATOM 1442 N N . ALA B 1 58 ? 4.633 -8.109 15.555 1 93 58 ALA B N 1
ATOM 1443 C CA . ALA B 1 58 ? 5.184 -7.965 14.203 1 93 58 ALA B CA 1
ATOM 1444 C C . ALA B 1 58 ? 4.539 -6.797 13.469 1 93 58 ALA B C 1
ATOM 1446 O O . ALA B 1 58 ? 3.826 -6.996 12.484 1 93 58 ALA B O 1
ATOM 1447 N N . PRO B 1 59 ? 4.816 -5.617 13.906 1 94 59 PRO B N 1
ATOM 1448 C CA . PRO B 1 59 ? 4.297 -4.473 13.148 1 94 59 PRO B CA 1
ATOM 1449 C C . PRO B 1 59 ? 4.965 -4.309 11.789 1 94 59 PRO B C 1
ATOM 1451 O O . PRO B 1 59 ? 6.137 -4.656 11.625 1 94 59 PRO B O 1
ATOM 1454 N N . SER B 1 60 ? 4.133 -3.887 10.914 1 93.25 60 SER B N 1
ATOM 1455 C CA . SER B 1 60 ? 4.699 -3.557 9.609 1 93.25 60 SER B CA 1
ATOM 1456 C C . SER B 1 60 ? 5.605 -2.334 9.695 1 93.25 60 SER B C 1
ATOM 1458 O O . SER B 1 60 ? 5.492 -1.535 10.625 1 93.25 60 SER B O 1
ATOM 1460 N N . GLY B 1 61 ? 6.559 -2.24 8.562 1 86.5 61 GLY B N 1
ATOM 1461 C CA . GLY B 1 61 ? 7.352 -1.03 8.391 1 86.5 61 GLY B CA 1
ATOM 1462 C C . GLY B 1 61 ? 8.844 -1.279 8.461 1 86.5 61 GLY B C 1
ATOM 1463 O O . GLY B 1 61 ? 9.281 -2.355 8.875 1 86.5 61 GLY B O 1
ATOM 1464 N N . PRO B 1 62 ? 9.5 -0.297 8.117 1 93.25 62 PRO B N 1
ATOM 1465 C CA . PRO B 1 62 ? 9 0.982 7.602 1 93.25 62 PRO B CA 1
ATOM 1466 C C . PRO B 1 62 ? 8.438 0.869 6.188 1 93.25 62 PRO B C 1
ATOM 1468 O O . PRO B 1 62 ? 9.047 0.244 5.32 1 93.25 62 PRO B O 1
ATOM 1471 N N . CYS B 1 63 ? 7.266 1.367 5.926 1 96.69 63 CYS B N 1
ATOM 1472 C CA . CYS B 1 63 ? 6.664 1.49 4.605 1 96.69 63 CYS B CA 1
ATOM 1473 C C . CYS B 1 63 ? 6.418 2.951 4.25 1 96.69 63 CYS B C 1
ATOM 1475 O O . CYS B 1 63 ? 6.477 3.824 5.117 1 96.69 63 CYS B O 1
ATOM 1477 N N . HIS B 1 64 ? 6.348 3.188 2.998 1 98.56 64 HIS B N 1
ATOM 1478 C CA . HIS B 1 64 ? 5.941 4.484 2.467 1 98.56 64 HIS B CA 1
ATOM 1479 C C . HIS B 1 64 ? 4.598 4.387 1.747 1 98.56 64 HIS B C 1
ATOM 1481 O O . HIS B 1 64 ? 4.473 3.676 0.748 1 98.56 64 HIS B O 1
ATOM 1487 N N . LEU B 1 65 ? 3.586 5.047 2.279 1 98.81 65 LEU B N 1
ATOM 1488 C CA . LEU B 1 65 ? 2.254 5.09 1.686 1 98.81 65 LEU B CA 1
ATOM 1489 C C . LEU B 1 65 ? 1.895 6.508 1.258 1 98.81 65 LEU B C 1
ATOM 1491 O O . LEU B 1 65 ? 1.839 7.418 2.09 1 98.81 65 LEU B O 1
ATOM 1495 N N . ALA B 1 66 ? 1.699 6.668 -0.004 1 98.94 66 ALA B N 1
ATOM 1496 C CA . ALA B 1 66 ? 1.317 7.969 -0.547 1 98.94 66 ALA B CA 1
ATOM 1497 C C . ALA B 1 66 ? -0.141 7.969 -0.995 1 98.94 66 ALA B C 1
ATOM 1499 O O . ALA B 1 66 ? -0.542 7.156 -1.829 1 98.94 66 ALA B O 1
ATOM 1500 N N . PHE B 1 67 ? -0.905 8.875 -0.447 1 98.88 67 PHE B N 1
ATOM 1501 C CA . PHE B 1 67 ? -2.307 9.055 -0.808 1 98.88 67 PHE B CA 1
ATOM 1502 C C . PHE B 1 67 ? -2.475 10.234 -1.752 1 98.88 67 PHE B C 1
ATOM 1504 O O . PHE B 1 67 ? -1.831 11.273 -1.577 1 98.88 67 PHE B O 1
ATOM 1511 N N . ARG B 1 68 ? -3.342 10.094 -2.676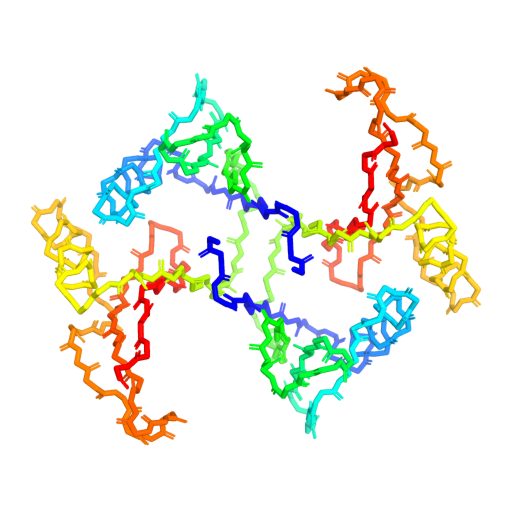 1 98.44 68 ARG B N 1
ATOM 1512 C CA . ARG B 1 68 ? -3.594 11.141 -3.658 1 98.44 68 ARG B CA 1
ATOM 1513 C C . ARG B 1 68 ? -4.535 12.203 -3.094 1 98.44 68 ARG B C 1
ATOM 1515 O O . ARG B 1 68 ? -5.562 11.875 -2.496 1 98.44 68 ARG B O 1
ATOM 1522 N N . ALA B 1 69 ? -4.184 13.398 -3.283 1 98.62 69 ALA B N 1
ATOM 1523 C CA . ALA B 1 69 ? -5.074 14.531 -3.02 1 98.62 69 ALA B CA 1
ATOM 1524 C C . ALA B 1 69 ? -5.664 15.078 -4.312 1 98.62 69 ALA B C 1
ATOM 1526 O O . ALA B 1 69 ? -5.086 14.906 -5.391 1 98.62 69 ALA B O 1
ATOM 1527 N N . ALA B 1 70 ? -6.805 15.703 -4.207 1 97.5 70 ALA B N 1
ATOM 1528 C CA . ALA B 1 70 ? -7.445 16.312 -5.375 1 97.5 70 ALA B CA 1
ATOM 1529 C C . ALA B 1 70 ? -6.906 17.703 -5.637 1 97.5 70 ALA B C 1
ATOM 1531 O O . ALA B 1 70 ? -6.859 18.156 -6.785 1 97.5 70 ALA B O 1
ATOM 1532 N N . HIS B 1 71 ? -6.539 18.375 -4.574 1 97.81 71 HIS B N 1
ATOM 1533 C CA . HIS B 1 71 ? -6.062 19.75 -4.66 1 97.81 71 HIS B CA 1
ATOM 1534 C C . HIS B 1 71 ? -4.93 20.016 -3.67 1 97.81 71 HIS B C 1
ATOM 1536 O O . HIS B 1 71 ? -4.789 19.281 -2.684 1 97.81 71 HIS B O 1
ATOM 1542 N N . GLN B 1 72 ? -4.246 21.062 -4.016 1 98.31 72 GLN B N 1
ATOM 1543 C CA . GLN B 1 72 ? -3.148 21.5 -3.154 1 98.31 72 GLN B CA 1
ATOM 1544 C C . GLN B 1 72 ? -3.633 21.75 -1.729 1 98.31 72 GLN B C 1
ATOM 1546 O O . GLN B 1 72 ? -2.93 21.438 -0.765 1 98.31 72 GLN B O 1
ATOM 1551 N N . SER B 1 73 ? -4.75 22.281 -1.617 1 98.75 73 SER B N 1
ATOM 1552 C CA . SER B 1 73 ? -5.305 22.625 -0.314 1 98.75 73 SER B CA 1
ATOM 1553 C C . SER B 1 73 ? -5.527 21.391 0.546 1 98.75 73 SER B C 1
ATOM 1555 O O . SER B 1 73 ? -5.434 21.453 1.773 1 98.75 73 SER B O 1
ATOM 1557 N N . GLU B 1 74 ? -5.793 20.234 -0.035 1 98.88 74 GLU B N 1
ATOM 1558 C CA . GLU B 1 74 ? -5.988 19 0.71 1 98.88 74 GLU B CA 1
ATOM 1559 C C . GLU B 1 74 ? -4.672 18.484 1.276 1 98.88 74 GLU B C 1
ATOM 1561 O O . GLU B 1 74 ? -4.641 17.891 2.359 1 98.88 74 GLU B O 1
ATOM 1566 N N . VAL B 1 75 ? -3.605 18.703 0.519 1 98.94 75 VAL B N 1
ATOM 1567 C CA . VAL B 1 75 ? -2.285 18.344 1.022 1 98.94 75 VAL B CA 1
ATOM 1568 C C . VAL B 1 75 ? -1.956 19.188 2.256 1 98.94 75 VAL B C 1
ATOM 1570 O O . VAL B 1 75 ? -1.486 18.656 3.266 1 98.94 75 VAL B O 1
ATOM 1573 N N . ASP B 1 76 ? -2.242 20.5 2.141 1 98.94 76 ASP B N 1
ATOM 1574 C CA . ASP B 1 76 ? -2.02 21.391 3.275 1 98.94 76 ASP B CA 1
ATOM 1575 C C . ASP B 1 76 ? -2.85 20.969 4.484 1 98.94 76 ASP B C 1
ATOM 1577 O O . ASP B 1 76 ? -2.359 20.969 5.613 1 98.94 76 ASP B O 1
ATOM 1581 N N . ALA B 1 77 ? -4.066 20.625 4.227 1 98.94 77 ALA B N 1
ATOM 1582 C CA . ALA B 1 77 ? -4.988 20.25 5.297 1 98.94 77 ALA B CA 1
ATOM 1583 C C . ALA B 1 77 ? -4.555 18.938 5.949 1 98.94 77 ALA B C 1
ATOM 1585 O O . ALA B 1 77 ? -4.672 18.766 7.168 1 98.94 77 ALA B O 1
ATOM 1586 N N . PHE B 1 78 ? -4.109 17.984 5.215 1 98.94 78 PHE B N 1
ATOM 1587 C CA . PHE B 1 78 ? -3.529 16.734 5.703 1 98.94 78 PHE B CA 1
ATOM 1588 C C . PHE B 1 78 ? -2.412 17.016 6.703 1 98.94 78 PHE B C 1
ATOM 1590 O O . PHE B 1 78 ? -2.424 16.484 7.816 1 98.94 78 PHE B O 1
ATOM 1597 N N . TYR B 1 79 ? -1.533 17.844 6.27 1 98.94 79 TYR B N 1
ATOM 1598 C CA . TYR B 1 79 ? -0.374 18.156 7.098 1 98.94 79 TYR B CA 1
ATOM 1599 C C . TYR B 1 79 ? -0.791 18.906 8.359 1 98.94 79 TYR B C 1
ATOM 1601 O O . TYR B 1 79 ? -0.373 18.562 9.461 1 98.94 79 TYR B O 1
ATOM 1609 N N . ARG B 1 80 ? -1.604 19.891 8.203 1 98.94 80 ARG B N 1
ATOM 1610 C CA . ARG B 1 80 ? -2.064 20.703 9.328 1 98.94 80 ARG B CA 1
ATOM 1611 C C . ARG B 1 80 ? -2.793 19.844 10.359 1 98.94 80 ARG B C 1
ATOM 1613 O O . ARG B 1 80 ? -2.572 20 11.562 1 98.94 80 ARG B O 1
ATOM 1620 N N . ALA B 1 81 ? -3.643 18.984 9.93 1 98.94 81 ALA B N 1
ATOM 1621 C CA . ALA B 1 81 ? -4.379 18.109 10.836 1 98.94 81 ALA B CA 1
ATOM 1622 C C . ALA B 1 81 ? -3.424 17.266 11.68 1 98.94 81 ALA B C 1
ATOM 1624 O O . ALA B 1 81 ? -3.621 17.109 12.883 1 98.94 81 ALA B O 1
ATOM 1625 N N . GLY B 1 82 ? -2.396 16.703 11.016 1 98.81 82 GLY B N 1
ATOM 1626 C CA . GLY B 1 82 ? -1.427 15.891 11.727 1 98.81 82 GLY B CA 1
ATOM 1627 C C . GLY B 1 82 ? -0.638 16.656 12.766 1 98.81 82 GLY B C 1
ATOM 1628 O O . GLY B 1 82 ? -0.521 16.234 13.914 1 98.81 82 GLY B O 1
ATOM 1629 N N . ILE B 1 83 ? -0.225 17.812 12.336 1 98.88 83 ILE B N 1
ATOM 1630 C CA . ILE B 1 83 ? 0.612 18.625 13.219 1 98.88 83 ILE B CA 1
ATOM 1631 C C . ILE B 1 83 ? -0.217 19.125 14.398 1 98.88 83 ILE B C 1
ATOM 1633 O O . ILE B 1 83 ? 0.233 19.094 15.547 1 98.88 83 ILE B O 1
ATOM 1637 N N . GLN B 1 84 ? -1.34 19.562 14.109 1 98.75 84 GLN B N 1
ATOM 1638 C CA . GLN B 1 84 ? -2.219 20.078 15.164 1 98.75 84 GLN B CA 1
ATOM 1639 C C . GLN B 1 84 ? -2.561 18.984 16.172 1 98.75 84 GLN B C 1
ATOM 1641 O O . GLN B 1 84 ? -2.734 19.25 17.359 1 98.75 84 GLN B O 1
ATOM 1646 N N . ALA B 1 85 ? -2.633 17.781 15.75 1 98.5 85 ALA B N 1
ATOM 1647 C CA . ALA B 1 85 ? -2.957 16.641 16.609 1 98.5 85 ALA B CA 1
ATOM 1648 C C . ALA B 1 85 ? -1.718 16.141 17.344 1 98.5 85 ALA B C 1
ATOM 1650 O O . ALA B 1 85 ? -1.803 15.219 18.156 1 98.5 85 ALA B O 1
ATOM 1651 N N . GLY B 1 86 ? -0.544 16.656 16.953 1 98.38 86 GLY B N 1
ATOM 1652 C CA . GLY B 1 86 ? 0.676 16.328 17.688 1 98.38 86 GLY B CA 1
ATOM 1653 C C . GLY B 1 86 ? 1.515 15.266 17 1 98.38 86 GLY B C 1
ATOM 1654 O O . GLY B 1 86 ? 2.455 14.734 17.594 1 98.38 86 GLY B O 1
ATOM 1655 N N . PHE B 1 87 ? 1.176 14.922 15.797 1 98.25 87 PHE B N 1
ATOM 1656 C CA . PHE B 1 87 ? 1.941 13.906 15.086 1 98.25 87 PHE B CA 1
ATOM 1657 C C . PHE B 1 87 ? 3.197 14.508 14.469 1 98.25 87 PHE B C 1
ATOM 1659 O O . PHE B 1 87 ? 3.367 15.727 14.461 1 98.25 87 PHE B O 1
ATOM 1666 N N . ARG B 1 88 ? 4.043 13.68 14.039 1 98.56 88 ARG B N 1
ATOM 1667 C CA . ARG B 1 88 ? 5.41 14.094 13.734 1 98.56 88 ARG B CA 1
ATOM 1668 C C . ARG B 1 88 ? 5.551 14.492 12.273 1 98.56 88 ARG B C 1
ATOM 1670 O O . ARG B 1 88 ? 5.148 13.742 11.375 1 98.56 88 ARG B O 1
ATOM 1677 N N . CYS B 1 89 ? 6.215 15.602 12.078 1 98.81 89 CYS B N 1
ATOM 1678 C CA . CYS B 1 89 ? 6.531 16.109 10.75 1 98.81 89 CYS B CA 1
ATOM 1679 C C . CYS B 1 89 ? 7.613 15.258 10.086 1 98.81 89 CYS B C 1
ATOM 1681 O O . CYS B 1 89 ? 8.602 14.891 10.727 1 98.81 89 CYS B O 1
ATOM 1683 N N . ASN B 1 90 ? 7.371 14.977 8.883 1 98.81 90 ASN B N 1
ATOM 1684 C CA . ASN B 1 90 ? 8.398 14.336 8.07 1 98.81 90 ASN B CA 1
ATOM 1685 C C . ASN B 1 90 ? 8.641 15.086 6.766 1 98.81 90 ASN B C 1
ATOM 1687 O O . ASN B 1 90 ? 9.242 14.547 5.836 1 98.81 90 ASN B O 1
ATOM 1691 N N . GLY B 1 91 ? 8.023 16.234 6.586 1 98.81 91 GLY B N 1
ATOM 1692 C CA . GLY B 1 91 ? 8.164 17.109 5.426 1 98.81 91 GLY B CA 1
ATOM 1693 C C . GLY B 1 91 ? 6.977 18.031 5.227 1 98.81 91 GLY B C 1
ATOM 1694 O O . GLY B 1 91 ? 5.859 17.562 4.988 1 98.81 91 GLY B O 1
ATOM 1695 N N . LYS B 1 92 ? 7.164 19.312 5.359 1 98.88 92 LYS B N 1
ATOM 1696 C CA . LYS B 1 92 ? 6.105 20.312 5.227 1 98.88 92 LYS B CA 1
ATOM 1697 C C . LYS B 1 92 ? 5.559 20.344 3.805 1 98.88 92 LYS B C 1
ATOM 1699 O O . LYS B 1 92 ? 6.227 19.906 2.865 1 98.88 92 LYS B O 1
ATOM 1704 N N . PRO B 1 93 ? 4.309 20.875 3.674 1 98.81 93 PRO B N 1
ATOM 1705 C CA . PRO B 1 93 ? 3.76 21 2.322 1 98.81 93 PRO B CA 1
ATOM 1706 C C . PRO B 1 93 ? 4.641 21.844 1.404 1 98.81 93 PRO B C 1
ATOM 1708 O O . PRO B 1 93 ? 5.191 22.859 1.836 1 98.81 93 PRO B O 1
ATOM 1711 N N . GLY B 1 94 ? 4.781 21.344 0.197 1 98.56 94 GLY B N 1
ATOM 1712 C CA . GLY B 1 94 ? 5.555 22.094 -0.774 1 98.56 94 GLY B CA 1
ATOM 1713 C C . GLY B 1 94 ? 5.844 21.312 -2.043 1 98.56 94 GLY B C 1
ATOM 1714 O O . GLY B 1 94 ? 5.633 20.109 -2.098 1 98.56 94 GLY B O 1
ATOM 1715 N N . LEU B 1 95 ? 6.273 22.031 -3.059 1 98.06 95 LEU B N 1
ATOM 1716 C CA . LEU B 1 95 ? 6.695 21.422 -4.312 1 98.06 95 LEU B CA 1
ATOM 1717 C C . LEU B 1 95 ? 7.988 20.641 -4.125 1 98.06 95 LEU B C 1
ATOM 1719 O O . LEU B 1 95 ? 8.922 21.125 -3.482 1 98.06 95 LEU B O 1
ATOM 1723 N N . ARG B 1 96 ? 7.969 19.453 -4.582 1 97.81 96 ARG B N 1
ATOM 1724 C CA . ARG B 1 96 ? 9.188 18.656 -4.648 1 97.81 96 ARG B CA 1
ATOM 1725 C C . ARG B 1 96 ? 9.734 18.594 -6.07 1 97.81 96 ARG B C 1
ATOM 1727 O O . ARG B 1 96 ? 9.578 17.594 -6.762 1 97.81 96 ARG B O 1
ATOM 1734 N N . LYS B 1 97 ? 10.461 19.547 -6.5 1 94.88 97 LYS B N 1
ATOM 1735 C CA . LYS B 1 97 ? 10.867 19.734 -7.887 1 94.88 97 LYS B CA 1
ATOM 1736 C C . LYS B 1 97 ? 11.852 18.656 -8.328 1 94.88 97 LYS B C 1
ATOM 1738 O O . LYS B 1 97 ? 11.961 18.359 -9.523 1 94.88 97 LYS B O 1
ATOM 1743 N N . HIS B 1 98 ? 12.547 18.172 -7.348 1 92.75 98 HIS B N 1
ATOM 1744 C CA . HIS B 1 98 ? 13.5 17.125 -7.676 1 92.75 98 HIS B CA 1
ATOM 1745 C C . HIS B 1 98 ? 12.789 15.82 -8.039 1 92.75 98 HIS B C 1
ATOM 1747 O O . HIS B 1 98 ? 13.367 14.961 -8.703 1 92.75 98 HIS B O 1
ATOM 1753 N N . TYR B 1 99 ? 11.57 15.641 -7.535 1 91.94 99 TYR B N 1
ATOM 1754 C CA . TYR B 1 99 ? 10.766 14.5 -7.957 1 91.94 99 TYR B CA 1
ATOM 1755 C C . TYR B 1 99 ? 10.117 14.766 -9.312 1 91.94 99 TYR B C 1
ATOM 1757 O O . TYR B 1 99 ? 10.234 13.953 -10.234 1 91.94 99 TYR B O 1
ATOM 1765 N N . SER B 1 100 ? 9.438 15.859 -9.461 1 92.88 100 SER B N 1
ATOM 1766 C CA . SER B 1 100 ? 8.75 16.375 -10.641 1 92.88 100 SER B CA 1
ATOM 1767 C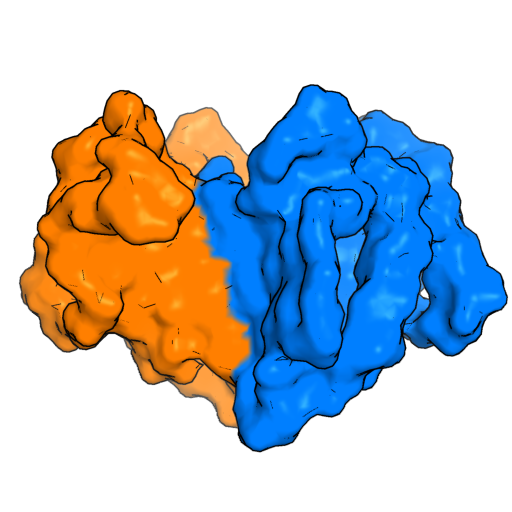 C . SER B 1 100 ? 8.375 17.844 -10.469 1 92.88 100 SER B C 1
ATOM 1769 O O . SER B 1 100 ? 8.094 18.297 -9.352 1 92.88 100 SER B O 1
ATOM 1771 N N . PRO B 1 101 ? 8.281 18.562 -11.523 1 94.44 101 PRO B N 1
ATOM 1772 C CA . PRO B 1 101 ? 8.039 20.016 -11.398 1 94.44 101 PRO B CA 1
ATOM 1773 C C . PRO B 1 101 ? 6.68 20.328 -10.789 1 94.44 101 PRO B C 1
ATOM 1775 O O . PRO B 1 101 ? 6.488 21.406 -10.219 1 94.44 101 PRO B O 1
ATOM 1778 N N . ASN B 1 102 ? 5.727 19.5 -10.867 1 97.19 102 ASN B N 1
ATOM 1779 C CA . ASN B 1 102 ? 4.371 19.766 -10.406 1 97.19 102 ASN B CA 1
ATOM 1780 C C . ASN B 1 102 ? 3.984 18.891 -9.227 1 97.19 102 ASN B C 1
ATOM 1782 O O . ASN B 1 102 ? 2.801 18.734 -8.914 1 97.19 102 ASN B O 1
ATOM 1786 N N . TYR B 1 103 ? 5.008 18.328 -8.609 1 98.12 103 TYR B N 1
ATOM 1787 C CA . TYR B 1 103 ? 4.812 17.406 -7.504 1 98.12 103 TYR B CA 1
ATOM 1788 C C . TYR B 1 103 ? 4.703 18.156 -6.18 1 98.12 103 TYR B C 1
ATOM 1790 O O . TYR B 1 103 ? 5.715 18.578 -5.613 1 98.12 103 TYR B O 1
ATOM 1798 N N . TYR B 1 104 ? 3.453 18.297 -5.688 1 98.81 104 TYR B N 1
ATOM 1799 C CA . TYR B 1 104 ? 3.207 18.969 -4.414 1 98.81 104 TYR B CA 1
ATOM 1800 C C . TYR B 1 104 ? 2.811 17.953 -3.34 1 98.81 104 TYR B C 1
ATOM 1802 O O . TYR B 1 104 ? 1.84 17.219 -3.504 1 98.81 104 TYR B O 1
ATOM 1810 N N . ALA B 1 105 ? 3.604 17.969 -2.18 1 98.88 105 ALA B N 1
ATOM 1811 C CA . ALA B 1 105 ? 3.379 16.875 -1.227 1 98.88 105 ALA B CA 1
ATOM 1812 C C . ALA B 1 105 ? 3.686 17.328 0.199 1 98.88 105 ALA B C 1
ATOM 1814 O O . ALA B 1 105 ? 4.289 18.391 0.407 1 98.88 105 ALA B O 1
ATOM 1815 N N . ALA B 1 106 ? 3.268 16.578 1.139 1 98.94 106 ALA B N 1
ATOM 1816 C CA . ALA B 1 106 ? 3.619 16.656 2.555 1 98.94 106 ALA B CA 1
ATOM 1817 C C . ALA B 1 106 ? 3.732 15.258 3.162 1 98.94 106 ALA B C 1
ATOM 1819 O O . ALA B 1 106 ? 3.154 14.297 2.645 1 98.94 106 ALA B O 1
ATOM 1820 N N . PHE B 1 107 ? 4.488 15.188 4.258 1 98.94 107 PHE B N 1
ATOM 1821 C CA . PHE B 1 107 ? 4.836 13.898 4.836 1 98.94 107 PHE B CA 1
ATOM 1822 C C . PHE B 1 107 ? 4.711 13.93 6.352 1 98.94 107 PHE B C 1
ATOM 1824 O O . PHE B 1 107 ? 5.082 14.922 6.988 1 98.94 107 PHE B O 1
ATOM 1831 N N . LEU B 1 108 ? 4.195 12.93 6.867 1 98.94 108 LEU B N 1
ATOM 1832 C CA . LEU B 1 108 ? 4.129 12.68 8.305 1 98.94 108 LEU B CA 1
ATOM 1833 C C . LEU B 1 108 ? 4.637 11.281 8.641 1 98.94 108 LEU B C 1
ATOM 1835 O O . LEU B 1 108 ? 4.574 10.375 7.801 1 98.94 108 LEU B O 1
ATOM 1839 N N . PHE B 1 109 ? 5.117 11.109 9.812 1 98.69 109 PHE B N 1
ATOM 1840 C CA . PHE B 1 109 ? 5.328 9.766 10.352 1 98.69 109 PHE B CA 1
ATOM 1841 C C . PHE B 1 109 ? 4.098 9.289 11.109 1 98.69 109 PHE B C 1
ATOM 1843 O O . PHE B 1 109 ? 3.566 10 11.961 1 98.69 109 PHE B O 1
ATOM 1850 N N . ASP B 1 110 ? 3.693 8.125 10.789 1 98.56 110 ASP B N 1
ATOM 1851 C CA . ASP B 1 110 ? 2.672 7.543 11.656 1 98.56 110 ASP B CA 1
ATOM 1852 C C . ASP B 1 110 ? 3.283 7.039 12.961 1 98.56 110 ASP B C 1
ATOM 1854 O O . ASP B 1 110 ? 4.5 7.102 13.148 1 98.56 110 ASP B O 1
ATOM 1858 N N . PRO B 1 111 ? 2.537 6.57 13.891 1 97.94 111 PRO B N 1
ATOM 1859 C CA . PRO B 1 111 ? 3.031 6.203 15.227 1 97.94 111 PRO B CA 1
ATOM 1860 C C . PRO B 1 111 ? 4.062 5.078 15.18 1 97.94 111 PRO B C 1
ATOM 1862 O O . PRO B 1 111 ? 4.852 4.926 16.109 1 97.94 111 PRO B O 1
ATOM 1865 N N . ASP B 1 112 ? 4.062 4.227 14.102 1 97.12 112 ASP B N 1
ATOM 1866 C CA . ASP B 1 112 ? 5.012 3.123 13.992 1 97.12 112 ASP B CA 1
ATOM 1867 C C . ASP B 1 112 ? 6.199 3.502 13.109 1 97.12 112 ASP B C 1
ATOM 1869 O O . ASP B 1 112 ? 7.051 2.66 12.812 1 97.12 112 ASP B O 1
ATOM 1873 N N . GLY B 1 113 ? 6.168 4.75 12.633 1 97.12 113 GLY B N 1
ATOM 1874 C CA . GLY B 1 113 ? 7.332 5.242 11.906 1 97.12 113 GLY B CA 1
ATOM 1875 C C . GLY B 1 113 ? 7.207 5.086 10.406 1 97.12 113 GLY B C 1
ATOM 1876 O O . GLY B 1 113 ? 8.172 5.301 9.672 1 97.12 113 GLY B O 1
ATOM 1877 N N . ASN B 1 114 ? 6.098 4.668 9.898 1 98.19 114 ASN B N 1
ATOM 1878 C CA . ASN B 1 114 ? 5.879 4.645 8.453 1 98.19 114 ASN B CA 1
ATOM 1879 C C . ASN B 1 114 ? 5.82 6.055 7.871 1 98.19 114 ASN B C 1
ATOM 1881 O O . ASN B 1 114 ? 5.336 6.98 8.523 1 98.19 114 ASN B O 1
ATOM 1885 N N . ASN B 1 115 ? 6.34 6.191 6.668 1 98.69 115 ASN B N 1
ATOM 1886 C CA . ASN B 1 115 ? 6.273 7.453 5.941 1 98.69 115 ASN B CA 1
ATOM 1887 C C . ASN B 1 115 ? 4.938 7.613 5.219 1 98.69 115 ASN B C 1
ATOM 1889 O O . ASN B 1 115 ? 4.684 6.938 4.219 1 98.69 115 ASN B O 1
ATOM 1893 N N . ILE B 1 116 ? 4.094 8.523 5.68 1 98.94 116 ILE B N 1
ATOM 1894 C CA . ILE B 1 116 ? 2.768 8.727 5.113 1 98.94 116 ILE B CA 1
ATOM 1895 C C . ILE B 1 116 ? 2.734 10.055 4.348 1 98.94 116 ILE B C 1
ATOM 1897 O O . ILE B 1 116 ? 3.064 11.102 4.902 1 98.94 116 ILE B O 1
ATOM 1901 N N . GLU B 1 117 ? 2.322 9.961 3.154 1 98.94 117 GLU B N 1
ATOM 1902 C CA . GLU B 1 117 ? 2.402 11.102 2.246 1 98.94 117 GLU B CA 1
ATOM 1903 C C . GLU B 1 117 ? 1.03 11.445 1.674 1 98.94 117 GLU B C 1
ATOM 1905 O O . GLU B 1 117 ? 0.236 10.555 1.366 1 98.94 117 GLU B O 1
ATOM 1910 N N . ALA B 1 118 ? 0.71 12.68 1.592 1 98.94 118 ALA B N 1
ATOM 1911 C CA . ALA B 1 118 ? -0.308 13.203 0.685 1 98.94 118 ALA B CA 1
ATOM 1912 C C . ALA B 1 118 ? 0.33 13.93 -0.495 1 98.94 118 ALA B C 1
ATOM 1914 O O . ALA B 1 118 ? 1.268 14.711 -0.317 1 98.94 118 ALA B O 1
ATOM 1915 N N . VAL B 1 119 ? -0.186 13.711 -1.713 1 98.88 119 VAL B N 1
ATOM 1916 C CA . VAL B 1 119 ? 0.487 14.258 -2.885 1 98.88 119 VAL B CA 1
ATOM 1917 C C . VAL B 1 119 ? -0.547 14.664 -3.934 1 98.88 119 VAL B C 1
ATOM 1919 O O . VAL B 1 119 ? -1.591 14.016 -4.062 1 98.88 119 VAL B O 1
ATOM 1922 N N . VAL B 1 120 ? -0.257 15.711 -4.707 1 98.62 120 VAL B N 1
ATOM 1923 C CA . VAL B 1 120 ? -1.038 16.125 -5.871 1 98.62 120 VAL B CA 1
ATOM 1924 C C . VAL B 1 120 ? -0.106 16.656 -6.957 1 98.62 120 VAL B C 1
ATOM 1926 O O . VAL B 1 120 ? 0.941 17.234 -6.66 1 98.62 120 VAL B O 1
ATOM 1929 N N . TYR B 1 121 ? -0.45 16.438 -8.109 1 97 121 TYR B N 1
ATOM 1930 C CA . TYR B 1 121 ? 0.255 17 -9.258 1 97 121 TYR B CA 1
ATOM 1931 C C . TYR B 1 121 ? -0.447 18.266 -9.766 1 97 121 TYR B C 1
ATOM 1933 O O . TYR B 1 121 ? -1.604 18.203 -10.188 1 97 121 TYR B O 1
ATOM 1941 N N . LEU B 1 122 ? 0.263 19.328 -9.711 1 94.81 122 LEU B N 1
ATOM 1942 C CA . LEU B 1 122 ? -0.328 20.625 -10.016 1 94.81 122 LEU B CA 1
ATOM 1943 C C . LEU B 1 122 ? -0.307 20.891 -11.516 1 94.81 122 LEU B C 1
ATOM 1945 O O . LEU B 1 122 ? 0.603 20.438 -12.219 1 94.81 122 LEU B O 1
#

Solvent-accessible surface area (backbone atoms only — not comparable to full-atom values): 12095 Å² total; per-residue (Å²): 107,71,52,33,41,33,40,24,28,60,48,43,71,59,37,50,52,47,50,55,50,30,31,40,54,54,46,27,39,73,77,49,70,64,98,49,38,36,30,26,19,45,68,94,53,85,58,62,35,40,34,44,32,53,27,70,90,54,33,26,30,47,34,37,44,28,32,47,29,93,40,71,66,29,25,46,42,23,48,48,42,32,48,75,73,68,45,46,82,63,41,72,67,43,73,38,57,89,83,34,85,38,32,34,30,21,29,30,37,46,86,74,56,26,44,38,29,32,31,29,75,107,107,69,51,31,40,34,40,25,28,60,48,44,72,59,37,51,53,48,51,56,49,31,30,40,54,54,46,28,39,72,76,49,71,62,97,48,36,37,30,25,18,46,70,93,52,85,57,65,35,40,34,43,33,54,26,70,90,54,32,27,28,48,32,36,44,28,32,46,29,94,39,70,66,29,26,46,42,23,48,49,42,32,48,75,72,66,46,46,82,63,41,71,68,43,72,40,58,89,82,34,85,39,33,34,31,20,29,31,39,47,85,74,56,27,43,38,30,33,33,30,75,106

Radius of gyration: 17.35 Å; Cα contacts (8 Å, |Δi|>4): 622; chains: 2; bounding box: 41×45×40 Å

pLDDT: mean 97.56, std 2.25, range [86.06, 98.94]

InterPro domains:
  IPR004360 Glyoxalase/fosfomycin resistance/dioxygenase domain [PF00903] (2-117)
  IPR029068 Glyoxalase/Bleomycin resistance protein/Dihydroxybiphenyl dioxygenase [G3DSA:3.10.180.10] (1-121)
  IPR029068 Glyoxalase/Bleomycin resistance protein/Dihydroxybiphenyl dioxygenase [SSF54593] (2-121)
  IPR037523 Vicinal oxygen chelate (VOC), core domain [PS51819] (1-121)

Secondary structure (DSSP, 8-state):
-EEEEEEEES-HHHHHHHHHHHHGGGTEEEEEE-SSEEEEEETT-----EEEEE-SSS---SEEEEEEPSSHHHHHHHHHHHHHTTPEEEEEEEE-TTT-TTEEEEEEE-TT--EEEEEEE-/-EEEEEEEES-HHHHHHHHHHHHGGGTEEEEEE-SSEEEEEETT-----EEEEE-SSS---S-EEEEEPSSHHHHHHHHHHHHHTTPEEEEEEEE-TTT-TTEEEEEEE-TT--EEEEEEE-

Foldseek 3Di:
DAQADEWEDQCVVQLVVLCQQLCVLQQKHWLDDDPFKTFIDHNVDNRTHYMYGYDNPDTDDQAEEEDEHPDLVSQQSSVCRCVVVPFAFPAHWDDDVVVPRQWTKGWTAGPRGHTYMYIYGD/DAQADEWEDQCVVQLVVLCQQLCVLQQKHWLDDDPFKTFIDHNVDNRTHYMYGYDNPDTDDQAEEEDEHPDLVSQQSSVCRCVVVPFAFPAHWDDDVVVPRQWTKGWTAGPRGHTYMYIYGD